Protein AF-A0A6P6I351-F1 (afdb_monomer)

Nearest PDB structures (foldseek):
  2hma-assembly1_A-2  TM=9.038E-01  e=2.427E-12  Streptococcus pneumoniae
  2deu-assembly2_B  TM=8.406E-01  e=3.966E-11  Escherichia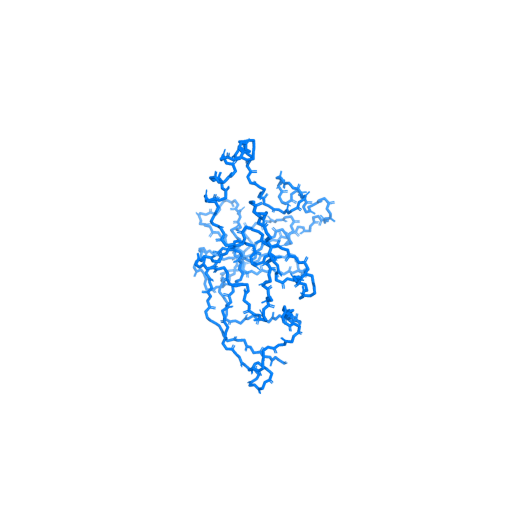 coli
  2der-assembly1_A  TM=8.616E-01  e=1.347E-09  Escherichia coli
  2der-assembly2_B  TM=8.089E-01  e=1.539E-09  Escherichia coli

Secondary structure (DSSP, 8-state):
-------------SS----SSS--TTGGGGTTS-HHHHHT---TTTTS-HHHHHHHHHHTT-HHHHHSPP--SSTTT-S--HHHHHTTTS----EEEEETTT--EEEEES-GGG--TT-EE--TT-SS-EEEEEE-TTT--EEEEESTT-GGG--S----SSPP-TTSS--HHHHHHSEEEEEE-SSTTPPPEEEEEE--

InterPro domains:
  IPR014729 Rossmann-like alpha/beta/alpha sandwich fold [G3DSA:3.40.50.620] (9-87)
  IPR023382 tRNA-specific 2-thiouridylase MnmA-like, central domain superfamily [G3DSA:2.30.30.280] (89-152)
  IPR046884 tRNA-specific 2-thiouridylase MnmA-like, central domain [PF20259] (83-145)

Mean predicted aligned error: 10.06 Å

pLDDT: mean 82.46, std 19.81, range [24.78, 98.31]

Organism: Puma concolor (NCBI:txid9696)

Radius of gyration: 23.32 Å; Cα contacts (8 Å, |Δi|>4): 210; chains: 1; bounding box: 58×47×71 Å

Foldseek 3Di:
DDDDDDDDDDDDDPDDPPAPPDDDLCPVVCQQPALVVVVVDDDPCSNPDPVRVVVVCVVVVVVVVVPDDDQDDDPPPGDDDPVVVVCVPDPFDKEFEAEPVPRDTQGMDRFLVVFDFQDFDPGPPDPFTKTFLDADNPRRYTYIYGDNPDPSSDDQDDDDDDRDDNVNDDPPCCVPVQKDWDFDDDDRPDDTDIDIDGHD

Sequence (200 aa):
MPEPHWKMRKSFSRSALRGQKGFSEIDLKLEMVSQDALRRTLFPLGGLTKDFVKKIAAENRLHHVLQKKESMGICFVGKRNFENFILQYLQPRPGKFISIEDNRVLGTHKGWFLYTLGQRARIGGLREPWYVVEKDGTKGDVFVAPRTDHPALYRDLLRTSRVHWIAEEPPAALVRDKMMECHFRFRHQMALVCRLLQRG

Structure (mmCIF, N/CA/C/O backbone):
data_AF-A0A6P6I351-F1
#
_entry.id   AF-A0A6P6I351-F1
#
loop_
_atom_site.group_PDB
_atom_site.id
_atom_site.type_symbol
_atom_site.label_atom_id
_atom_site.label_alt_id
_atom_site.label_comp_id
_atom_site.label_asym_id
_atom_site.label_entity_id
_atom_site.label_seq_id
_atom_site.pdbx_PDB_ins_code
_atom_site.Cartn_x
_atom_site.Cartn_y
_atom_site.Cartn_z
_atom_site.occupancy
_atom_site.B_iso_or_equiv
_atom_site.auth_seq_id
_atom_site.auth_comp_id
_atom_site.auth_asym_id
_atom_site.auth_atom_id
_atom_site.pdbx_PDB_model_num
ATOM 1 N N . MET A 1 1 ? 38.561 3.150 -46.510 1.00 31.02 1 MET A N 1
ATOM 2 C CA . MET A 1 1 ? 38.251 2.982 -45.07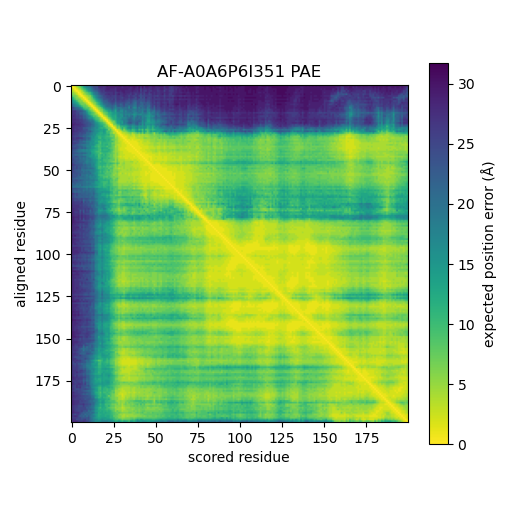4 1.00 31.02 1 MET A CA 1
ATOM 3 C C . MET A 1 1 ? 36.737 2.938 -44.931 1.00 31.02 1 MET A C 1
ATOM 5 O O . MET A 1 1 ? 36.108 3.861 -45.429 1.00 31.02 1 MET A O 1
ATOM 9 N N . PRO A 1 2 ? 36.155 1.856 -44.390 1.00 34.19 2 PRO A N 1
ATOM 10 C CA . PRO A 1 2 ? 34.712 1.635 -44.394 1.00 34.19 2 PRO A CA 1
ATOM 11 C C . PRO A 1 2 ? 34.042 2.165 -43.118 1.00 34.19 2 PRO A C 1
ATOM 13 O O . PRO A 1 2 ? 34.606 2.077 -42.029 1.00 34.19 2 PRO A O 1
ATOM 16 N N . GLU A 1 3 ? 32.826 2.691 -43.266 1.00 31.70 3 GLU A N 1
ATOM 17 C CA . GLU A 1 3 ? 31.968 3.117 -42.158 1.00 31.70 3 GLU A CA 1
ATOM 18 C C . GLU A 1 3 ? 31.414 1.925 -41.354 1.00 31.70 3 GLU A C 1
ATOM 20 O O . GLU A 1 3 ? 31.096 0.879 -41.934 1.00 31.70 3 GLU A O 1
ATOM 25 N N . PRO A 1 4 ? 31.230 2.053 -40.027 1.00 32.78 4 PRO A N 1
ATOM 26 C CA . PRO A 1 4 ? 30.621 1.000 -39.233 1.00 32.78 4 PRO A CA 1
ATOM 27 C C . PRO A 1 4 ? 29.093 0.988 -39.404 1.00 32.78 4 PRO A C 1
ATOM 29 O O . PRO A 1 4 ? 28.349 1.741 -38.775 1.00 32.78 4 PRO A O 1
ATOM 32 N N . HIS A 1 5 ? 28.617 0.043 -40.214 1.00 27.34 5 HIS A N 1
ATOM 33 C CA . HIS A 1 5 ? 27.238 -0.441 -40.202 1.00 27.34 5 HIS A CA 1
ATOM 34 C C . HIS A 1 5 ? 26.895 -1.046 -38.830 1.00 27.34 5 HIS A C 1
ATOM 36 O O . HIS A 1 5 ? 27.290 -2.172 -38.525 1.00 27.34 5 HIS A O 1
ATOM 42 N N . TRP A 1 6 ? 26.079 -0.372 -38.019 1.00 26.59 6 TRP A N 1
ATOM 43 C CA . TRP A 1 6 ? 25.414 -1.034 -36.897 1.00 26.59 6 TRP A CA 1
ATOM 44 C C . TRP A 1 6 ? 24.096 -1.652 -37.394 1.00 26.59 6 TRP A C 1
ATOM 46 O O . TRP A 1 6 ? 23.088 -0.985 -37.597 1.00 26.59 6 TRP A O 1
ATOM 56 N N . LYS A 1 7 ? 24.084 -2.969 -37.624 1.00 24.88 7 LYS A N 1
ATOM 57 C CA . LYS A 1 7 ? 22.842 -3.751 -37.734 1.00 24.88 7 LYS A CA 1
ATOM 58 C C . LYS A 1 7 ? 22.585 -4.411 -36.386 1.00 24.88 7 LYS A C 1
ATOM 60 O O . LYS A 1 7 ? 23.117 -5.481 -36.108 1.00 24.88 7 LYS A O 1
ATOM 65 N N . MET A 1 8 ? 21.747 -3.804 -35.548 1.00 24.78 8 MET A N 1
ATOM 66 C CA . MET A 1 8 ? 21.290 -4.451 -34.316 1.00 24.78 8 MET A CA 1
ATOM 67 C C . MET A 1 8 ? 20.004 -5.240 -34.601 1.00 24.78 8 MET A C 1
ATOM 69 O O . MET A 1 8 ? 18.893 -4.762 -34.397 1.00 24.78 8 MET A O 1
ATOM 73 N N . ARG A 1 9 ? 20.146 -6.472 -35.104 1.00 26.91 9 ARG A N 1
ATOM 74 C CA . ARG A 1 9 ? 19.065 -7.466 -35.041 1.00 26.91 9 ARG A CA 1
ATOM 75 C C . ARG A 1 9 ? 19.146 -8.164 -33.686 1.00 26.91 9 ARG A C 1
ATOM 77 O O . ARG A 1 9 ? 19.981 -9.038 -33.490 1.00 26.91 9 ARG A O 1
ATOM 84 N N . LYS A 1 10 ? 18.257 -7.803 -32.762 1.00 27.00 10 LYS A N 1
ATOM 85 C CA . LYS A 1 10 ? 17.869 -8.680 -31.651 1.00 27.00 10 LYS A CA 1
ATOM 86 C C . LYS A 1 10 ? 16.363 -8.874 -31.718 1.00 27.00 10 LYS A C 1
ATOM 88 O O . LYS A 1 10 ? 15.594 -8.022 -31.289 1.00 27.00 10 LYS A O 1
ATOM 93 N N . SER A 1 11 ? 15.952 -9.998 -32.298 1.00 25.67 11 SER A N 1
ATOM 94 C CA . SER A 1 11 ? 14.611 -10.530 -32.094 1.00 25.67 11 SER A CA 1
ATOM 95 C C . SER A 1 11 ? 14.464 -10.835 -30.604 1.00 25.67 11 SER A C 1
ATOM 97 O O . SER A 1 11 ? 15.083 -11.772 -30.098 1.00 25.67 11 SER A O 1
ATOM 99 N N . PHE A 1 12 ? 13.687 -10.029 -29.886 1.00 29.77 12 PHE A N 1
ATOM 100 C CA . PHE A 1 12 ? 13.277 -10.377 -28.532 1.00 29.77 12 PHE A CA 1
ATOM 101 C C . PHE A 1 12 ? 12.250 -11.508 -28.627 1.00 29.77 12 PHE A C 1
ATOM 103 O O . PHE A 1 12 ? 11.092 -11.297 -28.986 1.00 29.77 12 PHE A O 1
ATOM 110 N N . SER A 1 13 ? 12.721 -12.729 -28.369 1.00 27.28 13 SER A N 1
ATOM 111 C CA . SER A 1 13 ? 11.873 -13.893 -28.134 1.00 27.28 13 SER A CA 1
ATOM 112 C C . SER A 1 13 ? 11.132 -13.743 -26.803 1.00 27.28 13 SER A C 1
ATOM 114 O O . SER A 1 13 ? 11.620 -13.103 -25.869 1.00 27.28 13 SER A O 1
ATOM 116 N N . ARG A 1 14 ? 9.938 -14.341 -26.770 1.00 39.25 14 ARG A N 1
ATOM 117 C CA . ARG A 1 14 ? 8.988 -14.447 -25.659 1.00 39.25 14 ARG A CA 1
ATOM 118 C C . ARG A 1 14 ? 9.698 -14.653 -24.303 1.00 39.25 14 ARG A C 1
ATOM 120 O O . ARG A 1 14 ? 10.621 -15.449 -24.197 1.00 39.25 14 ARG A O 1
ATOM 127 N N . SER A 1 15 ? 9.203 -13.952 -23.277 1.00 36.94 15 SER A N 1
ATOM 128 C CA . SER A 1 15 ? 9.356 -14.252 -21.838 1.00 36.94 15 SER A CA 1
ATOM 129 C C . SER A 1 15 ? 10.697 -14.023 -21.112 1.00 36.94 15 SER A C 1
ATOM 131 O O . SER A 1 15 ? 11.081 -14.858 -20.297 1.00 36.94 15 SER A O 1
ATOM 133 N N . ALA A 1 16 ? 11.377 -12.879 -21.269 1.00 37.50 16 ALA A N 1
ATOM 134 C CA . ALA A 1 16 ? 12.463 -12.538 -20.333 1.00 37.50 16 ALA A CA 1
ATOM 135 C C . ALA A 1 16 ? 12.702 -11.028 -20.141 1.00 37.50 16 ALA A C 1
ATOM 137 O O . ALA A 1 16 ? 13.715 -10.488 -20.573 1.00 37.50 16 ALA A O 1
ATOM 138 N N . LEU A 1 17 ? 11.821 -10.355 -19.395 1.00 43.28 17 LEU A N 1
ATOM 139 C CA . LEU A 1 17 ? 12.231 -9.195 -18.591 1.00 43.28 17 LEU A CA 1
ATOM 140 C C . LEU A 1 17 ? 12.650 -9.707 -17.204 1.00 43.28 17 LEU A C 1
ATOM 142 O O . LEU A 1 17 ? 11.988 -9.469 -16.201 1.00 43.28 17 LEU A O 1
ATOM 146 N N . ARG A 1 18 ? 13.727 -10.495 -17.145 1.00 41.84 18 ARG A N 1
ATOM 147 C CA . ARG A 1 18 ? 14.492 -10.665 -15.904 1.00 41.84 18 ARG A CA 1
ATOM 148 C C . ARG A 1 18 ? 15.811 -9.948 -16.114 1.00 41.84 18 ARG A C 1
ATOM 150 O O . ARG A 1 18 ? 16.682 -10.459 -16.814 1.00 41.84 18 ARG A O 1
ATOM 157 N N . GLY A 1 19 ? 15.939 -8.756 -15.532 1.00 39.84 19 GLY A N 1
ATOM 158 C CA . GLY A 1 19 ? 17.240 -8.112 -15.386 1.00 39.84 19 GLY A CA 1
ATOM 159 C C . GLY A 1 19 ? 18.217 -9.082 -14.714 1.00 39.84 19 GLY A C 1
ATOM 160 O O . GLY A 1 19 ? 17.845 -9.819 -13.795 1.00 39.84 19 GLY A O 1
ATOM 161 N N . GLN A 1 20 ? 19.455 -9.141 -15.206 1.00 36.62 20 GLN A N 1
ATOM 162 C CA . GLN A 1 20 ? 20.507 -9.915 -14.552 1.00 36.62 20 GLN A CA 1
ATOM 163 C C . GLN A 1 20 ? 20.739 -9.352 -13.144 1.00 36.62 20 GLN A C 1
ATOM 165 O O . GLN A 1 20 ? 20.962 -8.159 -12.993 1.00 36.62 20 GLN A O 1
ATOM 170 N N . LYS A 1 21 ? 20.666 -10.235 -12.137 1.00 36.56 21 LYS A N 1
ATOM 171 C CA . LYS A 1 21 ? 20.960 -10.012 -10.707 1.00 36.56 21 LYS A CA 1
ATOM 172 C C . LYS A 1 21 ? 20.512 -8.653 -10.145 1.00 36.56 21 LYS A C 1
ATOM 174 O O . LYS A 1 21 ? 21.266 -7.691 -10.090 1.00 36.56 21 LYS A O 1
ATOM 179 N N . GLY A 1 22 ? 19.303 -8.663 -9.589 1.00 39.41 22 GLY A N 1
ATOM 180 C CA . GLY A 1 22 ? 18.707 -7.546 -8.863 1.00 39.41 22 GLY A CA 1
ATOM 181 C C . GLY A 1 22 ? 17.417 -7.139 -9.551 1.00 39.41 22 GLY A C 1
ATOM 182 O O . GLY A 1 22 ? 17.448 -6.480 -10.581 1.00 39.41 22 GLY A O 1
ATOM 183 N N . PHE A 1 23 ? 16.278 -7.569 -9.004 1.00 42.75 23 PHE A N 1
ATOM 184 C CA . PHE A 1 23 ? 14.976 -7.059 -9.436 1.00 42.75 23 PHE A CA 1
ATOM 185 C C . PHE A 1 23 ? 15.003 -5.538 -9.301 1.00 42.75 23 PHE A C 1
ATOM 187 O O . PHE A 1 23 ? 15.138 -5.020 -8.190 1.00 42.75 23 PHE A O 1
ATOM 194 N N . SER A 1 24 ? 14.929 -4.837 -10.428 1.00 43.62 24 SER A N 1
ATOM 195 C CA . SER A 1 24 ? 14.922 -3.382 -10.422 1.00 43.62 24 SER A CA 1
ATOM 196 C C . SER A 1 24 ? 13.579 -2.893 -9.872 1.00 43.62 24 SER A C 1
ATOM 198 O O . SER A 1 24 ? 12.551 -3.559 -9.997 1.00 43.62 24 SER A O 1
ATOM 200 N N . GLU A 1 25 ? 13.557 -1.712 -9.257 1.00 47.78 25 GLU A N 1
ATOM 201 C CA . GLU A 1 25 ? 12.343 -1.103 -8.687 1.00 47.78 25 GLU A CA 1
ATOM 202 C C . GLU A 1 25 ? 11.206 -0.886 -9.715 1.00 47.78 25 GLU A C 1
ATOM 204 O O . GLU A 1 25 ? 10.078 -0.544 -9.354 1.00 47.78 25 GLU A O 1
ATOM 209 N N . ILE A 1 26 ? 11.496 -1.071 -11.002 1.00 51.34 26 ILE A N 1
ATOM 210 C CA . ILE A 1 26 ? 10.615 -0.779 -12.130 1.00 51.34 26 ILE A CA 1
ATOM 211 C C . ILE A 1 26 ? 9.597 -1.909 -12.355 1.00 51.34 26 ILE A C 1
ATOM 213 O O . ILE A 1 26 ? 8.470 -1.628 -12.757 1.00 51.34 26 ILE A O 1
ATOM 217 N N . ASP A 1 27 ? 9.938 -3.156 -12.019 1.00 54.91 27 ASP A N 1
ATOM 218 C CA . ASP A 1 27 ? 9.153 -4.330 -12.429 1.00 54.91 27 ASP A CA 1
ATOM 219 C C . ASP A 1 27 ? 7.735 -4.348 -11.829 1.00 54.91 27 ASP A C 1
ATOM 221 O O . ASP A 1 27 ? 6.782 -4.700 -12.516 1.00 54.91 27 ASP A O 1
ATOM 225 N N . LEU A 1 28 ? 7.559 -3.886 -10.581 1.00 56.31 28 LEU A N 1
ATOM 226 C CA . LEU A 1 28 ? 6.224 -3.787 -9.962 1.00 56.31 28 LEU A CA 1
ATOM 227 C C . LEU A 1 28 ? 5.359 -2.703 -10.631 1.00 56.31 28 LEU A C 1
ATOM 229 O O . LEU A 1 28 ? 4.143 -2.811 -10.677 1.00 56.31 28 LEU A O 1
ATOM 233 N N . LYS A 1 29 ? 5.965 -1.632 -11.159 1.00 67.31 29 LYS A N 1
ATOM 234 C CA . LYS A 1 29 ? 5.206 -0.515 -11.750 1.00 67.31 29 LYS A CA 1
ATOM 235 C C . LYS A 1 29 ? 4.668 -0.837 -13.143 1.00 67.31 29 LYS A C 1
ATOM 237 O O . LYS A 1 29 ? 3.766 -0.148 -13.609 1.00 67.31 29 LYS A O 1
ATOM 242 N N . LEU A 1 30 ? 5.228 -1.846 -13.806 1.00 79.75 30 LEU A N 1
ATOM 243 C CA . LEU A 1 30 ? 4.858 -2.237 -15.166 1.00 79.75 30 LEU A CA 1
ATOM 244 C C . LEU A 1 30 ? 3.873 -3.411 -15.207 1.00 79.75 30 LEU A C 1
ATOM 246 O O . LEU A 1 30 ? 3.501 -3.844 -16.292 1.00 79.75 30 LEU A O 1
ATOM 250 N N . GLU A 1 31 ? 3.425 -3.909 -14.052 1.00 81.31 31 GLU A N 1
ATOM 251 C CA . GLU A 1 31 ? 2.587 -5.112 -13.960 1.00 81.31 31 GLU A CA 1
ATOM 252 C C . GLU A 1 31 ? 1.226 -4.989 -14.662 1.00 81.31 31 GLU A C 1
ATOM 254 O O . GLU A 1 31 ? 0.646 -6.002 -15.026 1.00 81.31 31 GLU A O 1
ATOM 259 N N . MET A 1 32 ? 0.741 -3.763 -14.887 1.00 84.38 32 MET A N 1
ATOM 260 C CA . MET A 1 32 ? -0.517 -3.470 -15.590 1.00 84.38 32 MET A CA 1
ATOM 261 C C . MET A 1 32 ? -0.317 -3.015 -17.045 1.00 84.38 32 MET A C 1
ATOM 263 O O . MET A 1 32 ? -1.281 -2.625 -17.707 1.00 84.38 32 MET A O 1
ATOM 267 N N . VAL A 1 33 ? 0.922 -2.995 -17.547 1.00 87.31 33 VAL A N 1
ATOM 268 C CA . VAL A 1 33 ? 1.216 -2.576 -18.923 1.00 87.31 33 VAL A CA 1
ATOM 269 C C . VAL A 1 33 ? 0.980 -3.751 -19.867 1.00 87.31 33 VAL A C 1
ATOM 271 O O . VAL A 1 33 ? 1.510 -4.840 -19.658 1.00 87.31 33 VAL A O 1
ATOM 274 N N . SER A 1 34 ? 0.207 -3.521 -20.931 1.00 88.12 34 SER A N 1
ATOM 275 C CA . SER A 1 34 ? -0.099 -4.559 -21.914 1.00 88.12 34 SER A CA 1
ATOM 276 C C . SER A 1 34 ? 1.143 -5.038 -22.663 1.00 88.12 34 SER A C 1
ATOM 278 O O . SER A 1 34 ? 2.106 -4.292 -22.875 1.00 88.12 34 SER A O 1
ATOM 280 N N . GLN A 1 35 ? 1.084 -6.278 -23.149 1.00 88.81 35 GLN A N 1
ATOM 281 C CA . GLN A 1 35 ? 2.167 -6.859 -23.931 1.00 88.81 35 GLN A CA 1
ATOM 282 C C . GLN A 1 35 ? 2.492 -6.047 -25.183 1.00 88.81 35 GLN A C 1
ATOM 284 O O . GLN A 1 35 ? 3.662 -5.831 -25.499 1.00 88.81 35 GLN A O 1
ATOM 289 N N . ASP A 1 36 ? 1.473 -5.552 -25.883 1.00 90.12 36 ASP A N 1
ATOM 290 C CA . ASP A 1 36 ? 1.658 -4.721 -27.072 1.00 90.12 36 ASP A CA 1
ATOM 291 C C . ASP A 1 36 ? 2.408 -3.421 -26.782 1.00 90.12 36 ASP A C 1
ATOM 293 O O . ASP A 1 36 ? 3.261 -3.009 -27.574 1.00 90.12 36 ASP A O 1
ATOM 297 N N . ALA A 1 37 ? 2.131 -2.786 -25.641 1.00 90.25 37 ALA A N 1
ATOM 298 C CA . ALA A 1 37 ? 2.853 -1.592 -25.223 1.00 90.25 37 ALA A CA 1
ATOM 299 C C . ALA A 1 37 ? 4.305 -1.932 -24.847 1.00 90.25 37 ALA A C 1
ATOM 301 O O . ALA A 1 37 ? 5.234 -1.242 -25.280 1.00 90.25 37 ALA A O 1
ATOM 302 N N . LEU A 1 38 ? 4.528 -3.031 -24.115 1.00 89.50 38 LEU A N 1
ATOM 303 C CA . LEU A 1 38 ? 5.877 -3.486 -23.758 1.00 89.50 38 LEU A CA 1
ATOM 304 C C . LEU A 1 38 ? 6.723 -3.811 -24.993 1.00 89.50 38 LEU A C 1
ATOM 306 O O . LEU A 1 38 ? 7.891 -3.430 -25.048 1.00 89.50 38 LEU A O 1
ATOM 310 N N . ARG A 1 39 ? 6.136 -4.432 -26.023 1.00 90.00 39 ARG A N 1
ATOM 311 C CA . ARG A 1 39 ? 6.821 -4.730 -27.297 1.00 90.00 39 ARG A CA 1
ATOM 312 C C . ARG A 1 39 ? 7.282 -3.479 -28.048 1.00 90.00 39 ARG A C 1
ATOM 314 O O . ARG A 1 39 ? 8.177 -3.576 -28.884 1.00 90.00 39 ARG A O 1
ATOM 321 N N . ARG A 1 40 ? 6.672 -2.326 -27.771 1.00 92.19 40 ARG A N 1
ATOM 322 C CA . ARG A 1 40 ? 6.990 -1.027 -28.384 1.00 92.19 40 ARG A CA 1
ATOM 323 C C . ARG A 1 40 ? 7.796 -0.114 -27.456 1.00 92.19 40 ARG A C 1
ATOM 325 O O . ARG A 1 40 ? 8.034 1.039 -27.802 1.00 92.19 40 ARG A O 1
ATOM 332 N N . THR A 1 41 ? 8.222 -0.616 -26.298 1.00 91.50 41 THR A N 1
ATOM 333 C CA . THR A 1 41 ? 8.952 0.156 -25.288 1.00 91.50 41 THR A CA 1
ATOM 334 C C . THR A 1 41 ? 10.406 -0.299 -25.209 1.00 91.50 41 THR A C 1
ATOM 336 O O . THR A 1 41 ? 10.704 -1.492 -25.211 1.00 91.50 41 THR A O 1
ATOM 339 N N . LEU A 1 42 ? 11.331 0.658 -25.111 1.00 90.00 42 LEU A N 1
ATOM 340 C CA . LEU A 1 42 ? 12.747 0.387 -24.869 1.00 90.00 42 LEU A CA 1
ATOM 341 C C . LEU A 1 42 ? 13.100 0.696 -23.413 1.00 90.00 42 LEU A C 1
ATOM 343 O O . LEU A 1 42 ? 12.773 1.764 -22.900 1.00 90.00 42 LEU A O 1
ATOM 347 N N . PHE A 1 43 ? 13.837 -0.216 -22.776 1.00 89.56 43 PHE A N 1
ATOM 348 C CA . PHE A 1 43 ? 14.366 -0.050 -21.419 1.00 89.56 43 PHE A CA 1
ATOM 349 C C . PHE A 1 43 ? 15.899 0.077 -21.455 1.00 89.56 43 PHE A C 1
ATOM 351 O O . PHE A 1 43 ? 16.599 -0.862 -21.073 1.00 89.56 43 PHE A O 1
ATOM 358 N N . PRO A 1 44 ? 16.460 1.217 -21.910 1.00 88.69 44 PRO A N 1
ATOM 359 C CA . PRO A 1 44 ? 17.906 1.374 -22.119 1.00 88.69 44 PRO A CA 1
ATOM 360 C C . PRO A 1 44 ? 18.729 1.231 -20.831 1.00 88.69 44 PRO A C 1
ATOM 362 O O . PRO A 1 44 ? 19.909 0.901 -20.882 1.00 88.69 44 PRO A O 1
ATOM 365 N N . LEU A 1 45 ? 18.100 1.449 -19.674 1.00 87.94 45 LEU A N 1
ATOM 366 C CA . LEU A 1 45 ? 18.730 1.346 -18.358 1.00 87.94 45 LEU A CA 1
ATOM 367 C C . LEU A 1 45 ? 18.420 0.022 -17.639 1.00 87.94 45 LEU A C 1
ATOM 369 O O . LEU A 1 45 ? 18.906 -0.183 -16.533 1.00 87.94 45 LEU A O 1
ATOM 373 N N . GLY A 1 46 ? 17.621 -0.876 -18.230 1.00 83.88 46 GLY A N 1
ATOM 374 C CA . GLY A 1 46 ? 17.069 -2.045 -17.527 1.00 83.88 46 GLY A CA 1
ATOM 375 C C . GLY A 1 46 ? 18.108 -3.064 -17.040 1.00 83.88 46 GLY A C 1
ATOM 376 O O . GLY A 1 46 ? 17.842 -3.805 -16.100 1.00 83.88 46 GLY A O 1
ATOM 377 N N . GLY A 1 47 ? 19.291 -3.097 -17.659 1.00 83.62 47 GLY A N 1
ATOM 378 C CA . GLY A 1 47 ? 20.407 -3.960 -17.252 1.00 83.62 47 GLY A CA 1
ATOM 379 C C . GLY A 1 47 ? 21.500 -3.250 -16.453 1.00 83.62 47 GLY A C 1
ATOM 380 O O . GLY A 1 47 ? 22.520 -3.867 -16.159 1.00 83.62 47 GLY A O 1
ATOM 381 N N . LEU A 1 48 ? 21.340 -1.959 -16.153 1.00 87.25 48 LEU A N 1
ATOM 382 C CA . LEU A 1 48 ? 22.377 -1.153 -15.517 1.00 87.25 48 LEU A CA 1
ATOM 383 C C . LEU A 1 48 ? 22.033 -0.902 -14.052 1.00 87.25 48 LEU A C 1
ATOM 385 O O . LEU A 1 48 ? 20.892 -0.596 -13.705 1.00 87.25 48 LEU A O 1
ATOM 389 N N . THR A 1 49 ? 23.038 -0.973 -13.182 1.00 87.12 49 THR A N 1
ATOM 390 C CA . THR A 1 49 ? 22.862 -0.521 -11.804 1.00 87.12 49 THR A CA 1
ATOM 391 C C . THR A 1 49 ? 22.769 0.995 -11.767 1.00 87.12 49 THR A C 1
ATOM 393 O O . THR A 1 49 ? 23.325 1.713 -12.599 1.00 87.12 49 THR A O 1
ATOM 396 N N . LYS A 1 50 ? 22.088 1.502 -10.749 1.00 85.31 50 LYS A N 1
ATOM 397 C CA . LYS A 1 50 ? 21.905 2.935 -10.541 1.00 85.31 50 LYS A CA 1
ATOM 398 C C . LYS A 1 50 ? 23.225 3.698 -10.438 1.00 85.31 50 LYS A C 1
ATOM 400 O O . LYS A 1 50 ? 23.351 4.779 -11.006 1.00 85.31 50 LYS A O 1
ATOM 405 N N . ASP A 1 51 ? 24.208 3.123 -9.755 1.00 88.56 51 ASP A N 1
ATOM 406 C CA . ASP A 1 51 ? 25.533 3.725 -9.612 1.00 88.56 51 ASP A CA 1
ATOM 407 C C . ASP A 1 51 ? 26.271 3.767 -10.948 1.00 88.56 51 ASP A C 1
ATOM 409 O O . ASP A 1 51 ? 26.895 4.773 -11.282 1.00 88.56 51 ASP A O 1
ATOM 413 N N . PHE A 1 52 ? 26.118 2.722 -11.765 1.00 90.62 52 PHE A N 1
ATOM 414 C CA . PHE A 1 52 ? 26.669 2.708 -13.112 1.00 90.62 52 PHE A CA 1
ATOM 415 C C . PHE A 1 52 ? 26.001 3.757 -14.011 1.00 90.62 52 PHE A C 1
ATOM 417 O O . PHE A 1 52 ? 26.690 4.492 -14.716 1.00 90.62 52 PHE A O 1
ATOM 424 N N . VAL A 1 53 ? 24.676 3.919 -13.922 1.00 91.12 53 VAL A N 1
ATOM 425 C CA . VAL A 1 53 ? 23.949 4.988 -14.630 1.00 91.12 53 VAL A CA 1
ATOM 426 C C . VAL A 1 53 ? 24.432 6.376 -14.195 1.00 91.12 53 VAL A C 1
ATOM 428 O O . VAL A 1 53 ? 24.642 7.247 -15.039 1.00 91.12 53 VAL A O 1
ATOM 431 N N . LYS A 1 54 ? 24.667 6.593 -12.894 1.00 90.38 54 LYS A N 1
ATOM 432 C CA . LYS A 1 54 ? 25.228 7.856 -12.385 1.00 90.38 54 LYS A CA 1
ATOM 433 C C . LYS A 1 54 ? 26.645 8.111 -12.902 1.00 90.38 54 LYS A C 1
ATOM 435 O O . LYS A 1 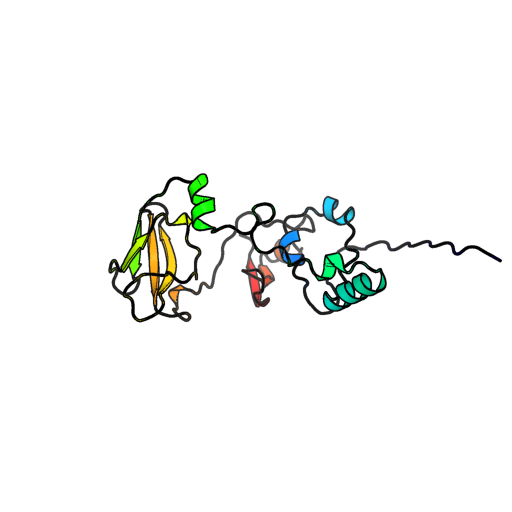54 ? 26.959 9.250 -13.243 1.00 90.38 54 LYS A O 1
ATOM 440 N N . LYS A 1 55 ? 27.481 7.074 -13.004 1.00 93.25 55 LYS A N 1
ATOM 441 C CA . LYS A 1 55 ? 28.823 7.182 -13.591 1.00 93.25 55 LYS A CA 1
ATOM 442 C C . LYS A 1 55 ? 28.758 7.615 -15.060 1.00 93.25 55 LYS A C 1
ATOM 444 O O . LYS A 1 55 ? 29.397 8.602 -15.413 1.00 93.25 55 LYS A O 1
ATOM 449 N N . ILE A 1 56 ? 27.912 6.969 -15.870 1.00 93.88 56 ILE A N 1
ATOM 450 C CA . ILE A 1 56 ? 27.685 7.357 -17.276 1.00 93.88 56 ILE A CA 1
ATOM 451 C C . ILE A 1 56 ? 27.232 8.821 -17.368 1.00 93.88 56 ILE A C 1
ATOM 453 O O . ILE A 1 56 ? 27.726 9.580 -18.203 1.00 93.88 56 ILE A O 1
ATOM 457 N N . ALA A 1 57 ? 26.306 9.245 -16.502 1.00 94.69 57 ALA A N 1
ATOM 458 C CA . ALA A 1 57 ? 25.836 10.627 -16.477 1.00 94.69 57 ALA A CA 1
ATOM 459 C C . ALA A 1 57 ? 26.963 11.624 -16.137 1.00 94.69 57 ALA A C 1
ATOM 461 O O . ALA A 1 57 ? 27.041 12.682 -16.760 1.00 94.69 57 ALA A O 1
ATOM 462 N N . ALA A 1 58 ? 27.857 11.288 -15.200 1.00 93.88 58 ALA A N 1
ATOM 463 C CA . ALA A 1 58 ? 29.018 12.116 -14.870 1.00 93.88 58 ALA A CA 1
ATOM 464 C C . ALA A 1 58 ? 29.987 12.254 -16.057 1.00 93.88 58 ALA A C 1
ATOM 466 O O . ALA A 1 58 ? 30.390 13.367 -16.388 1.00 93.88 58 ALA A O 1
ATOM 467 N N . GLU A 1 59 ? 30.308 11.145 -16.728 1.00 95.81 59 GLU A N 1
ATOM 468 C CA . GLU A 1 59 ? 31.207 11.114 -17.895 1.00 95.81 59 GLU A CA 1
ATOM 469 C C . GLU A 1 59 ? 30.666 11.948 -19.068 1.00 95.81 59 GLU A C 1
ATOM 471 O O . GLU A 1 59 ? 31.426 12.601 -19.780 1.00 95.81 59 GLU A O 1
ATOM 476 N N . ASN A 1 60 ? 29.340 12.009 -19.218 1.00 96.06 60 ASN A N 1
ATOM 477 C CA . ASN A 1 60 ? 28.656 12.794 -20.251 1.00 96.06 60 ASN A CA 1
ATOM 478 C C . ASN A 1 60 ? 28.311 14.229 -19.809 1.00 96.06 60 ASN A C 1
ATOM 480 O O . ASN A 1 60 ? 27.472 14.884 -20.426 1.00 96.06 60 ASN A O 1
ATOM 484 N N . ARG A 1 61 ? 28.945 14.737 -18.741 1.00 95.12 61 ARG A N 1
ATOM 485 C CA . ARG A 1 61 ? 28.767 16.110 -18.226 1.00 95.12 61 ARG A CA 1
ATOM 486 C C . ARG A 1 61 ? 27.327 16.439 -17.795 1.00 95.12 61 ARG A C 1
ATOM 488 O O . ARG A 1 61 ? 26.943 17.605 -17.715 1.00 95.12 61 ARG A O 1
ATOM 495 N N . LEU A 1 62 ? 26.526 15.434 -17.431 1.00 94.75 62 LEU A N 1
ATOM 496 C CA . LEU A 1 62 ? 25.152 15.593 -16.929 1.00 94.75 62 LEU A CA 1
ATOM 497 C C . LEU A 1 62 ? 25.115 15.809 -15.404 1.00 94.75 62 LEU A C 1
ATOM 499 O O . LEU A 1 62 ? 24.275 15.251 -14.696 1.00 94.75 62 LEU A O 1
ATOM 503 N N . HIS A 1 63 ? 26.016 16.636 -14.868 1.00 89.25 63 HIS A N 1
ATOM 504 C CA . HIS A 1 63 ? 26.169 16.824 -13.417 1.00 89.25 63 HIS A CA 1
ATOM 505 C C . HIS A 1 63 ? 24.909 17.375 -12.731 1.00 89.25 63 HIS A C 1
ATOM 507 O O . HIS A 1 63 ? 24.632 17.031 -11.584 1.00 89.25 63 HIS A O 1
ATOM 513 N N . HIS A 1 64 ? 24.096 18.165 -13.437 1.00 89.19 64 HIS A N 1
ATOM 514 C CA . HIS A 1 64 ? 22.825 18.680 -12.918 1.00 89.19 64 HIS A CA 1
ATOM 515 C C . HIS A 1 64 ? 21.816 17.560 -12.592 1.00 89.19 64 HIS A C 1
ATOM 517 O O . HIS A 1 64 ? 21.020 17.698 -11.664 1.00 89.19 64 HIS A O 1
ATOM 523 N N . VAL A 1 65 ? 21.865 16.430 -13.311 1.00 85.56 65 VAL A N 1
ATOM 524 C CA . VAL A 1 65 ? 21.008 15.262 -13.046 1.00 85.56 65 VAL A CA 1
ATOM 525 C C . VAL A 1 65 ? 21.435 14.564 -11.758 1.00 85.56 65 VAL A C 1
ATOM 527 O O . VAL A 1 65 ? 20.584 14.125 -10.991 1.00 85.56 65 VAL A O 1
ATOM 530 N N . LEU A 1 66 ? 22.741 14.513 -11.482 1.00 87.06 66 LEU A N 1
ATOM 531 C CA . LEU A 1 66 ? 23.291 13.875 -10.281 1.00 87.06 66 LEU A CA 1
ATOM 532 C C . LEU A 1 66 ? 22.889 14.602 -8.994 1.00 87.06 66 LEU A C 1
ATOM 534 O O . LEU A 1 66 ? 22.707 13.958 -7.964 1.00 87.06 66 LEU A O 1
ATOM 538 N N . GLN A 1 67 ? 22.721 15.925 -9.064 1.00 85.44 67 GLN A N 1
ATOM 539 C CA . GLN A 1 67 ? 22.273 16.746 -7.934 1.00 85.44 67 GLN A CA 1
ATOM 540 C C . GLN A 1 67 ? 20.756 16.696 -7.724 1.00 85.44 67 GLN A C 1
ATOM 542 O O . GLN A 1 67 ? 20.244 17.079 -6.668 1.00 85.44 67 GLN A O 1
ATOM 547 N N . LYS A 1 68 ? 20.003 16.224 -8.724 1.00 85.44 68 LYS A N 1
ATOM 548 C CA . LYS A 1 68 ? 18.549 16.164 -8.642 1.00 85.44 68 LYS A CA 1
ATOM 549 C C . LYS A 1 68 ? 18.132 15.034 -7.705 1.00 85.44 68 LYS A C 1
ATOM 551 O O . LYS A 1 68 ? 18.348 13.855 -7.974 1.00 85.44 68 LYS A O 1
ATOM 556 N N . LYS A 1 69 ? 17.465 15.403 -6.610 1.00 80.75 69 LYS A N 1
ATOM 557 C CA . LYS A 1 69 ? 16.857 14.431 -5.699 1.00 80.75 69 LYS A CA 1
ATOM 558 C C . LYS A 1 69 ? 15.788 13.619 -6.426 1.00 80.75 69 LYS A C 1
ATOM 560 O O . LYS A 1 69 ? 15.022 14.139 -7.237 1.00 80.75 69 LYS A O 1
ATOM 565 N N . GLU A 1 70 ? 15.705 12.349 -6.068 1.00 76.06 70 GLU A N 1
ATOM 566 C CA . GLU A 1 70 ? 14.742 11.432 -6.658 1.00 76.06 70 GLU A CA 1
ATOM 567 C C . GLU A 1 70 ? 13.308 11.821 -6.334 1.00 76.06 70 GLU A C 1
ATOM 569 O O . GLU A 1 70 ? 12.993 12.351 -5.259 1.00 76.06 70 GLU A O 1
ATOM 574 N N . SER A 1 71 ? 12.434 11.541 -7.295 1.00 74.81 71 SER A N 1
ATOM 575 C CA . SER A 1 71 ? 11.002 11.707 -7.100 1.00 74.81 71 SER A CA 1
ATOM 576 C C . SER A 1 71 ? 10.504 10.573 -6.212 1.00 74.81 71 SER A C 1
ATOM 578 O O . SER A 1 71 ? 10.544 9.411 -6.600 1.00 74.81 71 SER A O 1
ATOM 580 N N . MET A 1 72 ? 10.052 10.929 -5.012 1.00 73.25 72 MET A N 1
ATOM 581 C CA . MET A 1 72 ? 9.470 10.013 -4.033 1.00 73.25 72 MET A CA 1
ATOM 582 C C . MET A 1 72 ? 7.985 10.338 -3.872 1.00 73.25 72 MET A C 1
ATOM 584 O O . MET A 1 72 ? 7.617 11.514 -3.878 1.00 73.25 72 MET A O 1
ATOM 588 N N . GLY A 1 73 ? 7.156 9.313 -3.671 1.00 71.94 73 GLY A N 1
ATOM 589 C CA . GLY A 1 73 ? 5.708 9.456 -3.505 1.00 71.94 73 GLY A CA 1
ATOM 590 C C . GLY A 1 73 ? 4.922 9.183 -4.788 1.00 71.94 73 GLY A C 1
ATOM 591 O O . GLY A 1 73 ? 5.407 8.516 -5.700 1.00 71.94 73 GLY A O 1
ATOM 592 N N . ILE A 1 74 ? 3.683 9.673 -4.832 1.00 76.81 74 ILE A N 1
ATOM 593 C CA . ILE A 1 74 ? 2.769 9.470 -5.961 1.00 76.81 74 ILE A CA 1
ATOM 594 C C . ILE A 1 74 ? 3.270 10.284 -7.157 1.00 76.81 74 ILE A C 1
ATOM 596 O O . ILE A 1 74 ? 3.547 11.483 -7.033 1.00 76.81 74 ILE A O 1
ATOM 600 N N . CYS A 1 75 ? 3.380 9.637 -8.318 1.00 76.00 75 CYS A N 1
ATOM 601 C CA . CYS A 1 75 ? 3.744 10.298 -9.566 1.00 76.00 75 CYS A CA 1
ATOM 602 C C . CYS A 1 75 ? 2.838 11.518 -9.808 1.00 76.00 75 CYS A C 1
ATOM 604 O O . CYS A 1 75 ? 1.633 11.450 -9.590 1.00 76.00 75 CYS A O 1
ATOM 606 N N . PHE A 1 76 ? 3.428 12.631 -10.247 1.00 75.25 76 PHE A N 1
ATOM 607 C CA . PHE A 1 76 ? 2.737 13.884 -10.600 1.00 75.25 76 PHE A CA 1
ATOM 608 C C . PHE A 1 76 ? 2.091 14.684 -9.451 1.00 75.25 76 PHE A C 1
ATOM 610 O O . PHE A 1 76 ? 1.761 15.847 -9.655 1.00 75.25 76 PHE A O 1
ATOM 617 N N . VAL A 1 77 ? 1.984 14.143 -8.231 1.00 75.06 77 VAL A N 1
ATOM 618 C CA . VAL A 1 77 ? 1.455 14.885 -7.061 1.00 75.06 77 VAL A CA 1
ATOM 619 C C . VAL A 1 77 ? 2.545 15.707 -6.354 1.00 75.06 77 VAL A C 1
ATOM 621 O O . VAL A 1 77 ? 2.275 16.757 -5.764 1.00 75.06 77 VAL A O 1
ATOM 624 N N . GLY A 1 78 ? 3.796 15.244 -6.424 1.00 72.38 78 GLY A N 1
ATOM 625 C CA . GLY 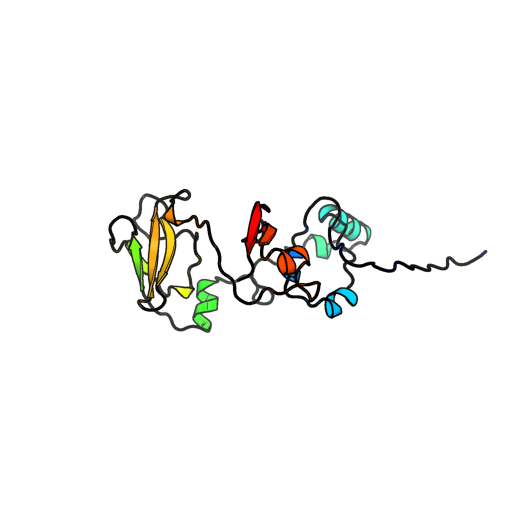A 1 78 ? 4.928 15.847 -5.719 1.00 72.38 78 GLY A CA 1
ATOM 626 C C . GLY A 1 78 ? 4.953 15.513 -4.220 1.00 72.38 78 GLY A C 1
ATOM 627 O O . GLY A 1 78 ? 4.253 14.622 -3.742 1.00 72.38 78 GLY A O 1
ATOM 628 N N . LYS A 1 79 ? 5.792 16.223 -3.453 1.00 73.19 79 LYS A N 1
ATOM 629 C CA . LYS A 1 79 ? 5.926 16.018 -2.000 1.00 73.19 79 LYS A CA 1
ATOM 630 C C . LYS A 1 79 ? 4.813 16.761 -1.262 1.00 73.19 79 LYS A C 1
ATOM 632 O O . LYS A 1 79 ? 4.934 17.955 -1.007 1.00 73.19 79 LYS A O 1
ATOM 637 N N . ARG A 1 80 ? 3.737 16.058 -0.917 1.00 77.69 80 ARG A N 1
ATOM 638 C CA . ARG A 1 80 ? 2.624 16.587 -0.115 1.00 77.69 80 ARG A CA 1
ATOM 639 C C . ARG A 1 80 ? 2.322 15.662 1.059 1.00 77.69 80 ARG A C 1
ATOM 641 O O . ARG A 1 80 ? 2.625 14.471 1.014 1.00 77.69 80 ARG A O 1
ATOM 648 N N . ASN A 1 81 ? 1.712 16.210 2.108 1.00 85.06 81 ASN A N 1
ATOM 649 C CA . ASN A 1 81 ? 1.112 15.388 3.152 1.00 85.06 81 ASN A CA 1
ATOM 650 C C . ASN A 1 81 ? -0.065 14.607 2.536 1.00 85.06 81 ASN A C 1
ATOM 652 O O . ASN A 1 81 ? -0.990 15.216 2.000 1.00 85.06 81 ASN A O 1
ATOM 656 N N . PHE A 1 82 ? 0.004 13.272 2.580 1.00 84.69 82 PHE A N 1
ATOM 657 C CA . PHE A 1 82 ? -0.973 12.392 1.934 1.00 84.69 82 PHE A CA 1
ATOM 658 C C . PHE A 1 82 ? -2.389 12.575 2.493 1.00 84.69 82 PHE A C 1
ATOM 660 O O . PHE A 1 82 ? -3.334 12.643 1.716 1.00 84.69 82 PHE A O 1
ATOM 667 N N . GLU A 1 83 ? -2.533 12.724 3.814 1.00 88.19 83 GLU A N 1
ATOM 668 C CA . GLU A 1 83 ? -3.835 12.951 4.453 1.00 88.19 83 GLU A CA 1
ATOM 669 C C . GLU A 1 83 ? -4.481 14.234 3.924 1.00 88.19 83 GLU A C 1
ATOM 671 O O . GLU A 1 83 ? -5.597 14.196 3.411 1.00 88.19 83 GLU A O 1
ATOM 676 N N . ASN A 1 84 ? -3.748 15.351 3.955 1.00 89.00 84 ASN A N 1
ATOM 677 C CA . ASN A 1 84 ? -4.261 16.629 3.457 1.00 89.00 84 ASN A CA 1
ATOM 678 C C . ASN A 1 84 ? -4.591 16.577 1.961 1.00 89.00 84 ASN A C 1
ATOM 680 O O . ASN A 1 84 ? -5.537 17.223 1.528 1.00 89.00 84 ASN A O 1
ATOM 684 N N . PHE A 1 85 ? -3.819 15.826 1.171 1.00 90.00 85 PHE A N 1
ATOM 685 C CA . PHE A 1 85 ? -4.080 15.658 -0.256 1.00 90.00 85 PHE A CA 1
ATOM 686 C C . PHE A 1 85 ? -5.381 14.890 -0.513 1.00 90.00 85 PHE A C 1
ATOM 688 O O . PHE A 1 85 ? -6.207 15.351 -1.292 1.00 90.00 85 PHE A O 1
ATOM 695 N N . ILE A 1 86 ? -5.599 13.754 0.156 1.00 90.94 86 ILE A N 1
ATOM 696 C CA . ILE A 1 86 ? -6.818 12.952 -0.030 1.00 90.94 86 ILE A CA 1
ATOM 697 C C . ILE A 1 86 ? -8.067 13.714 0.434 1.00 90.94 86 ILE A C 1
ATOM 699 O O . ILE A 1 86 ? -9.102 13.654 -0.231 1.00 90.94 86 ILE A O 1
ATOM 703 N N . LEU A 1 87 ? -7.963 14.485 1.519 1.00 92.12 87 LEU A N 1
ATOM 704 C CA . LEU A 1 87 ? -9.070 15.288 2.053 1.00 92.12 87 LEU A CA 1
ATOM 705 C C . LEU A 1 87 ? -9.499 16.463 1.155 1.00 92.12 87 LEU A C 1
ATOM 707 O O . LEU A 1 87 ? -10.544 17.056 1.399 1.00 92.12 87 LEU A O 1
ATOM 711 N N . GLN A 1 88 ? -8.743 16.789 0.102 1.00 92.62 88 GLN A N 1
ATOM 712 C CA . GLN A 1 88 ? -9.191 17.739 -0.930 1.00 92.62 88 GLN A CA 1
ATOM 713 C C . GLN A 1 88 ? -10.253 17.133 -1.857 1.00 92.62 88 GLN A C 1
ATOM 715 O O . GLN A 1 88 ? -11.013 17.874 -2.474 1.00 92.62 88 GLN A O 1
ATOM 720 N N . TYR A 1 89 ? -10.306 15.801 -1.956 1.00 92.56 89 TYR A N 1
ATOM 721 C CA . TYR A 1 89 ? -11.203 15.076 -2.862 1.00 92.56 89 TYR A CA 1
ATOM 722 C C . TYR A 1 89 ? -12.284 14.291 -2.119 1.00 92.56 89 TYR A C 1
ATOM 724 O O . TYR A 1 89 ? -13.369 14.076 -2.656 1.00 92.56 89 TYR A O 1
ATOM 732 N N . LEU A 1 90 ? -11.998 13.847 -0.893 1.00 93.06 90 LEU A N 1
ATOM 733 C CA . LEU A 1 90 ? -12.922 13.076 -0.067 1.00 93.06 90 LEU A CA 1
ATOM 734 C C . LEU A 1 90 ? -13.295 13.855 1.189 1.00 93.06 90 LEU A C 1
ATOM 736 O O . LEU A 1 90 ? -12.428 14.303 1.936 1.00 93.06 90 LEU A O 1
ATOM 740 N N . GLN A 1 91 ? -14.597 13.947 1.453 1.00 93.00 91 GLN A N 1
ATOM 741 C CA . GLN A 1 91 ? -15.097 14.532 2.693 1.00 93.00 91 GLN A CA 1
ATOM 742 C C . GLN A 1 91 ? -14.661 13.685 3.902 1.00 93.00 91 GLN A C 1
ATOM 744 O O . GLN A 1 91 ? -14.776 12.452 3.844 1.00 93.00 91 GLN A O 1
ATOM 749 N N . PRO A 1 92 ? -14.185 14.305 5.001 1.00 94.19 92 PRO A N 1
ATOM 750 C CA . PRO A 1 92 ? -13.896 13.594 6.240 1.00 94.19 92 PRO A CA 1
ATOM 751 C C . PRO A 1 92 ? -15.105 12.780 6.714 1.00 94.19 92 PRO A C 1
ATOM 753 O O . PRO A 1 92 ? -16.227 13.281 6.764 1.00 94.19 92 PRO A O 1
ATOM 756 N N . ARG A 1 93 ? -14.866 11.527 7.101 1.00 93.62 93 ARG A N 1
ATOM 757 C CA . ARG A 1 93 ? -15.861 10.639 7.719 1.00 93.62 93 ARG A CA 1
ATOM 758 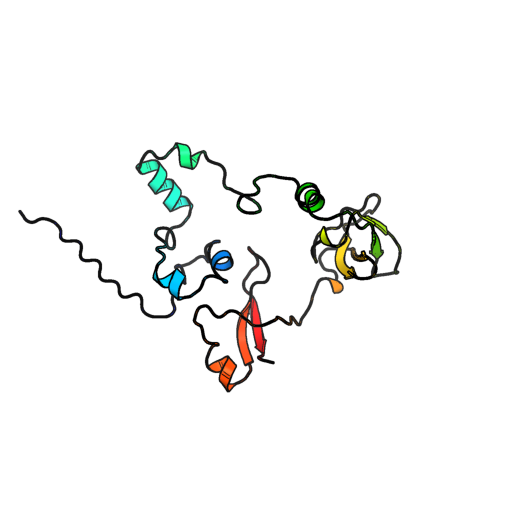C C . ARG A 1 93 ? -15.291 10.129 9.037 1.00 93.62 93 ARG A C 1
ATOM 760 O O . ARG A 1 93 ? -14.621 9.095 9.033 1.00 93.62 93 ARG A O 1
ATOM 767 N N . PRO A 1 94 ? -15.452 10.882 10.138 1.00 95.25 94 PRO A N 1
ATOM 768 C CA . PRO A 1 94 ? -14.827 10.526 11.398 1.00 95.25 94 PRO A CA 1
ATOM 769 C C . PRO A 1 94 ? -15.268 9.151 11.898 1.00 95.25 94 PRO A C 1
ATOM 771 O O . PRO A 1 94 ? -16.424 8.772 11.740 1.00 95.25 94 PRO A O 1
ATOM 774 N N . GLY A 1 95 ? -14.337 8.425 12.506 1.00 96.38 95 GLY A N 1
ATOM 775 C CA . GLY A 1 95 ? -14.557 7.087 13.051 1.00 96.38 95 GLY A CA 1
ATOM 776 C C . GLY A 1 95 ? -13.652 6.828 14.248 1.00 96.38 95 GLY A C 1
ATOM 777 O O . GLY A 1 95 ? -12.855 7.701 14.630 1.00 96.38 95 GLY A O 1
ATOM 778 N N . LYS A 1 96 ? -13.793 5.657 14.869 1.00 98.12 96 LYS A N 1
ATOM 779 C CA . LYS A 1 96 ? -13.050 5.295 16.079 1.00 98.12 96 LYS A CA 1
ATOM 780 C C . LYS A 1 96 ? -11.924 4.318 15.769 1.00 98.12 96 LYS A C 1
ATOM 782 O O . LYS A 1 96 ? -12.046 3.453 14.907 1.00 98.12 96 LYS A O 1
ATOM 787 N N . PHE A 1 97 ? -10.847 4.423 16.541 1.00 98.19 97 PHE A N 1
ATOM 788 C CA . PHE A 1 97 ? -9.902 3.326 16.692 1.00 98.19 97 PHE A CA 1
ATOM 789 C C . PHE A 1 97 ? -10.417 2.364 17.754 1.00 98.19 97 PHE A C 1
ATOM 791 O O . PHE A 1 97 ? -10.607 2.773 18.903 1.00 98.19 97 PHE A O 1
ATOM 798 N N . ILE A 1 98 ? -10.619 1.108 17.372 1.00 98.06 98 ILE A N 1
ATOM 799 C CA . ILE A 1 98 ? -11.126 0.054 18.253 1.00 98.06 98 ILE A CA 1
ATOM 800 C C . ILE A 1 98 ? -10.034 -0.999 18.432 1.00 98.06 98 ILE A C 1
ATOM 802 O O . ILE A 1 98 ? -9.488 -1.512 17.457 1.00 98.06 98 ILE A O 1
ATOM 806 N N . SER A 1 99 ? -9.693 -1.300 19.678 1.00 97.69 99 SER A N 1
ATOM 807 C CA . SER A 1 99 ? -8.789 -2.396 20.025 1.00 97.69 99 SER A CA 1
ATOM 808 C C . SER A 1 99 ? -9.440 -3.742 19.710 1.00 97.69 99 SER A C 1
ATOM 810 O O . SER A 1 99 ? -10.576 -3.976 20.114 1.00 97.69 99 SER A O 1
ATOM 812 N N . ILE A 1 100 ? -8.729 -4.638 19.022 1.00 97.38 100 ILE A N 1
ATOM 813 C CA . ILE A 1 100 ? -9.229 -6.005 18.792 1.00 97.38 100 ILE A CA 1
ATOM 814 C C . ILE A 1 100 ? -9.104 -6.919 20.017 1.00 97.38 100 ILE A C 1
ATOM 816 O O . ILE A 1 100 ? -9.726 -7.975 20.037 1.00 97.38 100 ILE A O 1
ATOM 820 N N . GLU A 1 101 ? -8.325 -6.520 21.025 1.00 96.12 101 GLU A N 1
ATOM 821 C CA . GLU A 1 101 ? -8.091 -7.327 22.230 1.00 96.12 101 GLU A CA 1
ATOM 822 C C . GLU A 1 101 ? -9.291 -7.284 23.183 1.00 96.12 101 GLU A C 1
ATOM 824 O O . GLU A 1 101 ? -9.672 -8.287 23.778 1.00 96.12 101 GLU A O 1
ATOM 829 N N . ASP A 1 102 ? -9.896 -6.106 23.331 1.00 96.31 102 ASP A N 1
ATOM 830 C CA . ASP A 1 102 ? -10.896 -5.814 24.363 1.00 96.31 102 ASP A CA 1
ATOM 831 C C . ASP A 1 102 ? -12.072 -4.962 23.850 1.00 96.31 102 ASP A C 1
ATOM 833 O O . ASP A 1 102 ? -12.918 -4.535 24.634 1.00 96.31 102 ASP A O 1
ATOM 837 N N . ASN A 1 103 ? -12.145 -4.693 22.539 1.00 96.94 103 ASN A N 1
ATOM 838 C CA . ASN A 1 103 ? -13.128 -3.798 21.910 1.00 96.94 103 ASN A CA 1
ATOM 839 C C . ASN A 1 103 ? -13.141 -2.366 22.477 1.00 96.94 103 ASN A C 1
ATOM 841 O O . ASN A 1 103 ? -14.094 -1.608 22.262 1.00 96.94 103 ASN A O 1
ATOM 845 N N . ARG A 1 104 ? -12.082 -1.949 23.182 1.00 97.06 104 ARG A N 1
ATOM 846 C CA . ARG A 1 104 ? -12.001 -0.605 23.750 1.00 97.06 104 ARG A CA 1
ATOM 847 C C . ARG A 1 104 ? -11.767 0.439 22.663 1.00 97.06 104 ARG A C 1
ATOM 849 O O . ARG A 1 104 ? -10.945 0.267 21.764 1.00 97.06 104 ARG A O 1
ATOM 856 N N . VAL A 1 105 ? -12.437 1.582 22.800 1.00 97.56 105 VAL A N 1
ATOM 857 C CA . VAL A 1 105 ? -12.160 2.769 21.983 1.00 97.56 105 VAL A CA 1
ATOM 858 C C . VAL A 1 105 ? -10.860 3.414 22.460 1.00 97.56 105 VAL A C 1
ATOM 860 O O . VAL A 1 105 ? -10.770 3.878 23.597 1.00 97.56 105 VAL A O 1
ATOM 863 N N . LEU A 1 106 ? -9.861 3.457 21.581 1.00 96.75 106 LEU A N 1
ATOM 864 C CA . LEU A 1 106 ? -8.537 4.018 21.869 1.00 96.75 106 LEU A CA 1
ATOM 865 C C . LEU A 1 106 ? -8.388 5.472 21.401 1.00 96.75 106 LEU A C 1
ATOM 867 O O . LEU A 1 106 ? -7.490 6.178 21.850 1.00 96.75 106 LEU A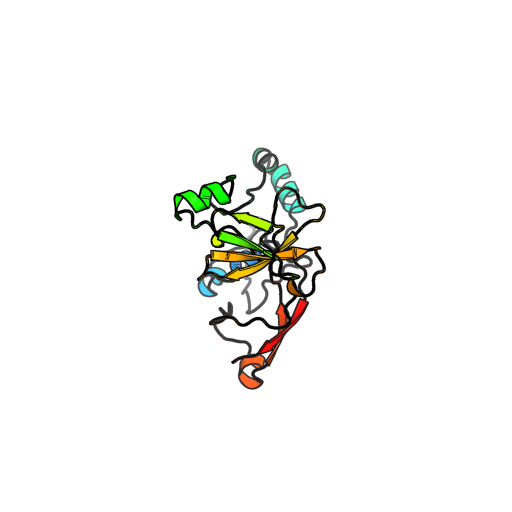 O 1
ATOM 871 N N . GLY A 1 107 ? -9.255 5.930 20.498 1.00 96.19 107 GLY A N 1
ATOM 872 C CA . GLY A 1 107 ? -9.238 7.294 19.979 1.00 96.19 107 GLY A CA 1
ATOM 873 C C . GLY A 1 107 ? -10.129 7.459 18.753 1.00 96.19 107 GLY A C 1
ATOM 874 O O . GLY A 1 107 ? -10.912 6.572 18.415 1.00 96.19 107 GLY A O 1
ATOM 875 N N . THR A 1 108 ? -9.988 8.591 18.066 1.00 96.56 108 THR A N 1
ATOM 876 C CA . THR A 1 108 ? -10.761 8.933 16.863 1.00 96.56 108 THR A CA 1
ATOM 877 C C . THR A 1 108 ? -9.856 9.305 15.695 1.00 96.56 108 THR A C 1
ATOM 879 O O . THR A 1 108 ? -8.716 9.731 15.886 1.00 96.56 108 THR A O 1
ATOM 882 N N . HIS A 1 109 ? -10.385 9.213 14.479 1.00 95.69 109 HIS A N 1
ATOM 883 C CA . HIS A 1 109 ? -9.706 9.625 13.254 1.00 95.69 109 HIS A CA 1
ATOM 884 C C . HIS A 1 109 ? -10.639 10.350 12.283 1.00 95.69 109 HIS A C 1
ATOM 886 O O . HIS A 1 109 ? -11.850 10.352 12.464 1.00 95.69 109 HIS A O 1
ATOM 892 N N . LYS A 1 110 ? -10.081 10.921 11.205 1.00 95.25 110 LYS A N 1
ATOM 893 C CA . LYS A 1 110 ? -10.833 11.690 10.192 1.00 95.25 110 LYS A CA 1
ATOM 894 C C . LYS A 1 110 ? -11.458 10.852 9.069 1.00 95.25 110 LYS A C 1
ATOM 896 O O . LYS A 1 110 ? -12.282 11.367 8.321 1.00 95.25 110 LYS A O 1
ATOM 901 N N . GLY A 1 111 ? -11.062 9.588 8.923 1.00 95.19 111 GLY A N 1
ATOM 902 C CA . GLY A 1 111 ? -11.618 8.689 7.907 1.00 95.19 111 GLY A CA 1
ATOM 903 C C . GLY A 1 111 ? -10.864 7.376 7.795 1.00 95.19 111 GLY A C 1
ATOM 904 O O . GLY A 1 111 ? -9.640 7.384 7.726 1.00 95.19 111 GLY A O 1
ATOM 905 N N . TRP A 1 112 ? -11.579 6.252 7.728 1.00 95.25 112 TRP A N 1
ATOM 906 C CA . TRP A 1 112 ? -10.975 4.919 7.593 1.00 95.25 112 TRP A CA 1
ATOM 907 C C . TRP A 1 112 ? -10.145 4.772 6.303 1.00 95.25 112 TRP A C 1
ATOM 909 O O . TRP A 1 112 ? -9.152 4.045 6.266 1.00 95.25 112 TRP A O 1
ATOM 919 N N . PHE A 1 113 ? -10.507 5.506 5.247 1.00 94.06 113 PHE A N 1
ATOM 920 C CA . PHE A 1 113 ? -9.801 5.531 3.961 1.00 94.06 113 PHE A CA 1
ATOM 921 C C . PHE A 1 113 ? -8.399 6.160 4.036 1.00 94.06 113 PHE A C 1
ATOM 923 O O . PHE A 1 113 ? -7.605 5.981 3.115 1.00 94.06 113 PHE A O 1
ATOM 930 N N . LEU A 1 114 ? -8.064 6.857 5.127 1.00 94.75 114 LEU A N 1
ATOM 931 C CA . LEU A 1 114 ? -6.729 7.419 5.365 1.00 94.75 114 LEU A CA 1
ATOM 932 C C . LEU A 1 114 ? -5.721 6.377 5.872 1.00 94.75 114 LEU A C 1
ATOM 934 O O . LEU A 1 114 ? -4.534 6.678 5.998 1.00 94.75 114 LEU A O 1
ATOM 938 N N . TYR A 1 115 ? -6.187 5.163 6.172 1.00 95.25 115 TYR A N 1
ATOM 939 C CA . TYR A 1 115 ? -5.390 4.125 6.809 1.00 95.25 115 TYR A CA 1
ATOM 940 C C . TYR A 1 115 ? -5.214 2.899 5.916 1.00 95.25 115 TYR A C 1
ATOM 942 O O . TYR A 1 115 ? -6.129 2.442 5.220 1.00 95.25 115 TYR A O 1
ATOM 950 N N . THR A 1 116 ? -4.016 2.327 5.974 1.00 94.00 116 THR A N 1
ATOM 951 C CA . THR A 1 116 ? -3.643 1.085 5.286 1.00 94.00 116 THR A CA 1
ATOM 952 C C . THR A 1 116 ? -3.431 -0.031 6.305 1.00 94.00 116 THR A C 1
ATOM 954 O O . THR A 1 116 ? -2.928 0.220 7.396 1.00 94.00 116 THR A O 1
ATOM 957 N N . LEU A 1 117 ? -3.787 -1.270 5.963 1.00 94.56 117 LEU A N 1
ATOM 958 C CA . LEU A 1 117 ? -3.512 -2.425 6.825 1.00 94.56 117 LEU A CA 1
ATOM 959 C C . LEU A 1 117 ? -2.000 -2.543 7.102 1.00 94.56 117 LEU A C 1
ATOM 961 O O . LEU A 1 117 ? -1.172 -2.334 6.211 1.00 94.56 117 LEU A O 1
ATOM 965 N N . GLY A 1 118 ? -1.638 -2.829 8.350 1.00 93.81 118 GLY A N 1
ATOM 966 C CA . GLY A 1 118 ? -0.264 -2.853 8.853 1.00 93.81 118 GLY A CA 1
ATOM 967 C C . GLY A 1 118 ? 0.374 -1.477 9.076 1.00 93.81 118 GLY A C 1
ATOM 968 O O . GLY A 1 118 ? 1.539 -1.399 9.467 1.00 93.81 118 GLY A O 1
ATOM 969 N N . GLN A 1 119 ? -0.343 -0.376 8.837 1.00 95.06 119 GLN A N 1
ATOM 970 C CA . GLN A 1 119 ? 0.135 0.962 9.178 1.00 95.06 119 GLN A CA 1
ATOM 971 C C . GLN A 1 119 ? 0.111 1.159 10.696 1.00 95.06 119 GLN A C 1
ATOM 973 O O . GLN A 1 119 ? -0.875 0.835 11.352 1.00 95.06 119 GLN A O 1
ATOM 978 N N . ARG A 1 120 ? 1.162 1.772 11.253 1.00 95.38 120 ARG A N 1
ATOM 979 C CA . ARG A 1 120 ? 1.149 2.232 12.647 1.00 95.38 120 ARG A CA 1
ATOM 980 C C . ARG A 1 120 ? 0.080 3.314 12.831 1.00 95.38 120 ARG A C 1
ATOM 982 O O . ARG A 1 120 ? 0.186 4.394 12.241 1.00 95.38 120 ARG A O 1
ATOM 989 N N . ALA A 1 121 ? -0.905 3.049 13.680 1.00 94.38 121 ALA A N 1
ATOM 990 C CA . ALA A 1 121 ? -1.889 4.023 14.125 1.00 94.38 121 ALA A CA 1
ATOM 991 C C . ALA A 1 121 ? -1.238 4.925 15.185 1.00 94.38 121 ALA A C 1
ATOM 993 O O . ALA A 1 121 ? -0.883 4.489 16.280 1.00 94.38 121 ALA A O 1
ATOM 994 N N . ARG A 1 122 ? -1.012 6.198 14.845 1.00 91.19 122 ARG A N 1
ATOM 995 C CA . ARG A 1 122 ? -0.411 7.183 15.759 1.00 91.19 122 ARG A CA 1
ATOM 996 C C . ARG A 1 122 ? -1.479 7.747 16.697 1.00 91.19 122 ARG A C 1
ATOM 998 O O . ARG A 1 122 ? -1.924 8.875 16.521 1.00 91.19 122 ARG A O 1
ATOM 1005 N N . ILE A 1 123 ? -1.900 6.931 17.655 1.00 93.06 123 ILE A N 1
ATOM 1006 C CA . ILE A 1 123 ? -2.892 7.290 18.672 1.00 93.06 123 ILE A CA 1
ATOM 1007 C C . ILE A 1 123 ? -2.151 7.891 19.875 1.00 93.06 123 ILE A C 1
ATOM 1009 O O . ILE A 1 123 ? -1.191 7.302 20.373 1.00 93.06 123 ILE A O 1
ATOM 1013 N N . GLY A 1 124 ? -2.552 9.088 20.307 1.00 91.38 124 GLY A N 1
ATOM 1014 C CA . GLY A 1 124 ? -1.936 9.767 21.450 1.00 91.38 124 GLY A CA 1
ATOM 1015 C C . GLY A 1 124 ? -2.229 9.057 22.776 1.00 91.38 124 GLY A C 1
ATOM 1016 O O . GLY A 1 124 ? -3.292 8.471 22.943 1.00 91.38 124 GLY A O 1
ATOM 1017 N N . GLY A 1 125 ? -1.291 9.115 23.725 1.00 89.88 125 GLY A N 1
ATOM 1018 C CA . GLY A 1 125 ? -1.483 8.589 25.085 1.00 89.88 125 GLY A CA 1
ATOM 1019 C C . GLY A 1 125 ? -1.267 7.080 25.260 1.00 89.88 125 GLY A C 1
ATOM 1020 O O . GLY A 1 125 ? -1.318 6.594 26.387 1.00 89.88 125 GLY A O 1
ATOM 1021 N N . LEU A 1 126 ? -0.982 6.335 24.188 1.00 91.12 126 LEU A N 1
ATOM 1022 C CA . LEU A 1 126 ? -0.661 4.908 24.271 1.00 91.12 126 LEU A CA 1
ATOM 1023 C C . LEU A 1 126 ? 0.842 4.694 24.493 1.00 91.12 126 LEU A C 1
ATOM 1025 O O . LEU A 1 126 ? 1.672 5.336 23.850 1.00 91.12 126 LEU A O 1
ATOM 1029 N N . ARG A 1 127 ? 1.189 3.779 25.408 1.00 88.19 127 ARG A N 1
ATOM 1030 C CA . ARG A 1 127 ? 2.588 3.454 25.750 1.00 88.19 127 ARG A CA 1
ATOM 1031 C C . ARG A 1 127 ? 3.301 2.689 24.640 1.00 88.19 127 ARG A C 1
ATOM 1033 O O . ARG A 1 127 ? 4.482 2.912 24.395 1.00 88.19 127 ARG A O 1
ATOM 1040 N N . GLU A 1 128 ? 2.583 1.797 23.974 1.00 91.81 128 GLU A N 1
ATOM 1041 C CA . GLU A 1 128 ? 3.114 0.935 22.924 1.00 91.81 128 GLU A CA 1
ATOM 1042 C C . GLU A 1 128 ? 2.546 1.309 21.546 1.00 91.81 128 GLU A C 1
ATOM 1044 O O . GLU A 1 128 ? 1.510 1.975 21.457 1.00 91.81 128 GLU A O 1
ATOM 1049 N N . PRO A 1 129 ? 3.225 0.948 20.444 1.00 94.75 129 PRO A N 1
ATOM 1050 C CA . PRO A 1 129 ? 2.710 1.192 19.108 1.00 94.75 129 PRO A CA 1
ATOM 1051 C C . PRO A 1 129 ? 1.555 0.243 18.766 1.00 94.75 129 PRO A C 1
ATOM 1053 O O . PRO A 1 129 ? 1.654 -0.968 18.951 1.00 94.75 129 PRO A O 1
ATOM 1056 N N . TRP A 1 130 ? 0.504 0.810 18.178 1.00 97.38 130 TRP A N 1
ATOM 1057 C CA . TRP A 1 130 ? -0.647 0.078 17.657 1.00 97.38 130 TRP A CA 1
ATOM 1058 C C . TRP A 1 130 ? -0.667 0.112 16.132 1.00 97.38 130 TRP A C 1
ATOM 1060 O O . TRP A 1 130 ? -0.208 1.080 15.514 1.00 97.38 130 TRP A O 1
ATOM 1070 N N . TYR A 1 131 ? -1.202 -0.938 15.521 1.00 97.88 131 TYR A N 1
ATOM 1071 C CA . TYR A 1 131 ? -1.187 -1.152 14.077 1.00 97.88 131 TYR A CA 1
ATOM 1072 C C . TYR A 1 131 ? -2.580 -1.473 13.564 1.00 97.88 131 TYR A C 1
ATOM 1074 O O . TYR A 1 131 ? -3.329 -2.205 14.199 1.00 97.88 131 TYR A O 1
ATOM 1082 N N . VAL A 1 132 ? -2.920 -0.924 12.401 1.00 97.94 132 VAL A N 1
ATOM 1083 C CA . VAL A 1 132 ? -4.210 -1.142 11.742 1.00 97.94 132 VAL A CA 1
ATOM 1084 C C . VAL A 1 132 ? -4.288 -2.577 11.231 1.00 97.94 132 VAL A C 1
ATOM 1086 O O . VAL A 1 132 ? -3.483 -2.968 10.388 1.00 97.94 132 VAL A O 1
ATOM 1089 N N . VAL A 1 133 ? -5.265 -3.344 11.702 1.00 97.50 133 VAL A N 1
ATOM 1090 C CA . VAL A 1 133 ? -5.461 -4.757 11.321 1.00 97.50 133 VAL A CA 1
ATOM 1091 C C . VAL A 1 133 ? -6.695 -4.964 10.455 1.00 97.50 133 VAL A C 1
ATOM 1093 O O . VAL A 1 133 ? -6.710 -5.860 9.614 1.00 97.50 133 VAL A O 1
ATOM 1096 N N . GLU A 1 134 ? -7.702 -4.106 10.604 1.00 96.69 134 GLU A N 1
ATOM 1097 C CA 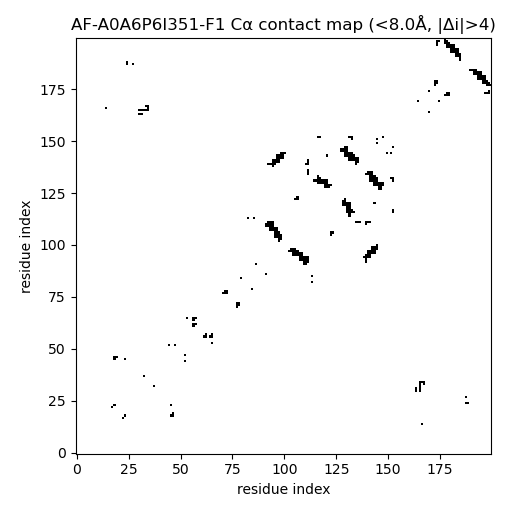. GLU A 1 134 ? -8.958 -4.199 9.865 1.00 96.69 134 GLU A CA 1
ATOM 1098 C C . GLU A 1 134 ? -9.646 -2.830 9.774 1.00 96.69 134 GLU A C 1
ATOM 1100 O O . GLU A 1 134 ? -9.344 -1.904 10.531 1.00 96.69 134 GLU A O 1
ATOM 1105 N N . LYS A 1 135 ? -10.532 -2.671 8.787 1.00 96.81 135 LYS A N 1
ATOM 1106 C CA . LYS A 1 135 ? -11.287 -1.440 8.537 1.00 96.81 135 LYS A CA 1
ATOM 1107 C C . LYS A 1 135 ? -12.731 -1.800 8.229 1.00 96.81 135 LYS A C 1
ATOM 1109 O O . LYS A 1 135 ? -12.971 -2.555 7.288 1.00 96.81 135 LYS A O 1
ATOM 1114 N N . ASP A 1 136 ? -13.665 -1.210 8.958 1.00 95.50 136 ASP A N 1
ATOM 1115 C CA . ASP A 1 136 ? -15.091 -1.329 8.676 1.00 95.50 136 ASP A CA 1
ATOM 1116 C C . ASP A 1 136 ? -15.540 -0.104 7.874 1.00 95.50 136 ASP A C 1
ATOM 1118 O O . ASP A 1 136 ? -15.707 0.993 8.406 1.00 95.50 136 ASP A O 1
ATOM 1122 N N . GLY A 1 137 ? -15.727 -0.284 6.566 1.00 90.06 137 GLY A N 1
ATOM 1123 C CA . GLY A 1 137 ? -16.192 0.790 5.688 1.00 90.06 137 GLY A CA 1
ATOM 1124 C C . GLY A 1 137 ? -17.648 1.212 5.927 1.00 90.06 137 GLY A C 1
ATOM 1125 O O . GLY A 1 137 ? -18.019 2.312 5.516 1.00 90.06 137 GLY A O 1
ATOM 1126 N N . THR A 1 138 ? -18.449 0.370 6.589 1.00 92.69 138 THR A N 1
ATOM 1127 C CA . THR A 1 138 ? -19.873 0.609 6.873 1.00 92.69 138 THR A CA 1
ATOM 1128 C C . THR A 1 138 ? -20.032 1.475 8.114 1.00 92.69 138 THR A C 1
ATOM 1130 O O . THR A 1 138 ? -20.696 2.508 8.059 1.00 92.69 138 THR A O 1
ATOM 1133 N N . LYS A 1 139 ? -19.390 1.087 9.224 1.00 93.38 139 LYS A N 1
ATOM 1134 C CA . LYS A 1 139 ? -19.399 1.870 10.475 1.00 93.38 139 LYS A CA 1
ATOM 1135 C C . LYS A 1 139 ? -18.411 3.033 10.447 1.00 93.38 139 LYS A C 1
ATOM 1137 O O . LYS A 1 139 ? -18.603 4.027 11.137 1.00 93.38 139 LYS A O 1
ATOM 1142 N N . GLY A 1 140 ? -17.371 2.915 9.628 1.00 95.06 140 GLY A N 1
ATOM 1143 C CA . GLY A 1 140 ? -16.285 3.878 9.530 1.00 95.06 140 GLY A CA 1
ATOM 1144 C C . GLY A 1 140 ? -15.175 3.676 10.560 1.00 95.06 140 GLY A C 1
ATOM 1145 O O . GLY A 1 140 ? -14.300 4.534 10.645 1.00 95.06 140 GLY A O 1
ATOM 1146 N N . ASP A 1 141 ? -15.189 2.573 11.309 1.00 97.56 141 ASP A N 1
ATOM 1147 C CA . ASP A 1 141 ? -14.218 2.281 12.362 1.00 97.56 141 ASP A CA 1
ATOM 1148 C C . ASP A 1 141 ? -12.952 1.601 11.822 1.00 97.56 141 ASP A C 1
ATOM 1150 O O . ASP A 1 141 ? -12.954 0.894 10.806 1.00 97.56 141 ASP A O 1
ATOM 1154 N N . VAL A 1 142 ? -11.847 1.809 12.533 1.00 98.25 142 VAL A N 1
ATOM 1155 C CA . VAL A 1 142 ? -10.551 1.196 12.243 1.00 98.25 142 VAL A CA 1
ATOM 1156 C C . VAL A 1 142 ? -10.130 0.342 13.429 1.00 98.25 142 VAL A C 1
ATOM 1158 O O . VAL A 1 142 ? -9.910 0.840 14.533 1.00 98.25 142 VAL A O 1
ATOM 1161 N N . PHE A 1 143 ? -9.967 -0.951 13.185 1.00 98.25 143 PHE A N 1
ATOM 1162 C CA . PHE A 1 143 ? -9.532 -1.900 14.195 1.00 98.25 143 PHE A CA 1
ATOM 1163 C C . PHE A 1 143 ? -8.009 -1.945 14.261 1.00 98.25 143 PHE A C 1
ATOM 1165 O O . PHE A 1 143 ? -7.321 -1.977 13.231 1.00 98.25 143 PHE A O 1
ATOM 1172 N N . VAL A 1 144 ? -7.478 -1.941 15.480 1.00 98.31 144 VAL A N 1
ATOM 1173 C CA . VAL A 1 144 ? -6.043 -1.880 15.752 1.00 98.31 144 VAL A CA 1
ATOM 1174 C C . VAL A 1 144 ? -5.615 -2.944 16.757 1.00 98.31 144 VAL A C 1
ATOM 1176 O O . VAL A 1 144 ? -6.383 -3.314 17.640 1.00 98.31 144 VAL A O 1
ATOM 1179 N N . ALA A 1 145 ? -4.369 -3.400 16.632 1.00 97.56 145 ALA A N 1
ATOM 1180 C CA . ALA A 1 145 ? -3.737 -4.355 17.538 1.00 97.56 145 ALA A CA 1
ATOM 1181 C C . ALA A 1 145 ? -2.369 -3.844 18.030 1.00 97.56 145 ALA A C 1
ATOM 1183 O O . ALA A 1 145 ? -1.724 -3.067 17.310 1.00 97.56 145 ALA A O 1
ATOM 1184 N N . PRO A 1 146 ? -1.912 -4.250 19.226 1.00 96.00 146 PRO A N 1
ATOM 1185 C CA . PRO A 1 146 ? -0.602 -3.870 19.741 1.00 96.00 146 PRO A CA 1
ATOM 1186 C C . PRO A 1 146 ? 0.524 -4.656 19.049 1.00 96.00 146 PRO A C 1
ATOM 1188 O O . PRO A 1 146 ? 0.331 -5.799 18.640 1.00 96.00 146 PRO A O 1
ATOM 1191 N N . ARG A 1 147 ? 1.729 -4.070 18.996 1.00 93.19 147 ARG A N 1
ATOM 1192 C CA . ARG A 1 147 ? 2.976 -4.679 18.470 1.00 93.19 147 ARG A CA 1
ATOM 1193 C C . ARG A 1 147 ? 2.967 -5.002 16.965 1.00 93.19 147 ARG A C 1
ATOM 1195 O O . ARG A 1 147 ? 1.940 -5.033 16.297 1.00 93.19 147 ARG A O 1
ATOM 1202 N N . THR A 1 148 ? 4.157 -5.202 16.396 1.00 92.31 148 THR A N 1
ATOM 1203 C CA . THR A 1 148 ? 4.340 -5.464 14.953 1.00 92.31 148 THR A CA 1
ATOM 1204 C C . THR A 1 148 ? 4.133 -6.921 14.553 1.00 92.31 148 THR A C 1
ATOM 1206 O O . THR A 1 148 ? 3.942 -7.198 13.374 1.00 92.31 148 THR A O 1
ATOM 1209 N N . ASP A 1 149 ? 4.228 -7.839 15.510 1.00 93.00 149 ASP A N 1
ATOM 1210 C CA . ASP A 1 149 ? 4.170 -9.295 15.347 1.00 93.00 149 ASP A CA 1
ATOM 1211 C C . ASP A 1 149 ? 2.798 -9.875 15.723 1.00 93.00 149 ASP A C 1
ATOM 1213 O O . ASP A 1 149 ? 2.641 -11.084 15.882 1.00 93.00 149 ASP A O 1
ATOM 1217 N N . HIS A 1 150 ? 1.788 -9.013 15.851 1.00 96.31 150 HIS A N 1
ATOM 1218 C CA . HIS A 1 150 ? 0.444 -9.425 16.217 1.00 96.31 150 HIS A CA 1
ATOM 1219 C C . HIS A 1 150 ? -0.145 -10.420 15.201 1.00 96.31 150 HIS A C 1
ATOM 1221 O O . HIS A 1 150 ? -0.194 -10.088 14.014 1.00 96.31 150 HIS A O 1
ATOM 1227 N N . PRO A 1 151 ? -0.689 -11.581 15.622 1.00 95.25 151 PRO A N 1
ATOM 1228 C CA . PRO A 1 151 ? -1.263 -12.580 14.713 1.00 95.25 151 PRO A CA 1
ATOM 1229 C C . PRO A 1 151 ? -2.304 -12.012 13.736 1.00 95.25 151 PRO A C 1
ATOM 1231 O O . PRO A 1 151 ? -2.328 -12.376 12.565 1.00 95.25 151 PRO A O 1
ATOM 1234 N N . ALA A 1 152 ? -3.108 -11.043 14.185 1.00 95.06 152 ALA A N 1
ATOM 1235 C CA . ALA A 1 152 ? -4.124 -10.380 13.359 1.00 95.06 152 ALA A CA 1
ATOM 1236 C C . ALA A 1 152 ? -3.571 -9.579 12.158 1.00 95.06 152 ALA A C 1
ATOM 1238 O O . ALA A 1 152 ? -4.332 -9.241 11.247 1.00 95.06 152 ALA A O 1
ATOM 1239 N N . LEU A 1 153 ? -2.266 -9.274 12.132 1.00 93.69 153 LEU A N 1
ATOM 1240 C CA . LEU A 1 153 ? -1.594 -8.630 10.996 1.00 93.69 153 LEU A CA 1
ATOM 1241 C C . LEU A 1 153 ? -1.259 -9.614 9.865 1.00 93.69 153 LEU A C 1
ATOM 1243 O O . LEU A 1 153 ? -0.926 -9.177 8.759 1.00 93.69 153 LEU A O 1
ATOM 1247 N N . TYR A 1 154 ? -1.339 -10.920 10.122 1.00 91.62 154 TYR A N 1
ATOM 1248 C CA . TYR A 1 154 ? -0.999 -11.968 9.168 1.00 91.62 154 TYR A CA 1
ATOM 1249 C C . TYR A 1 154 ? -2.256 -12.581 8.552 1.00 91.62 154 TYR A C 1
ATOM 1251 O O . TYR A 1 154 ? -3.325 -12.627 9.162 1.00 91.62 154 TYR A O 1
ATOM 1259 N N . ARG A 1 155 ? -2.129 -13.025 7.300 1.00 89.12 155 ARG A N 1
ATOM 1260 C CA . ARG A 1 155 ? -3.176 -13.720 6.546 1.00 89.12 155 ARG A CA 1
ATOM 1261 C C . ARG A 1 155 ? -2.532 -14.789 5.677 1.00 89.12 155 ARG A C 1
ATOM 1263 O O . ARG A 1 155 ? -1.525 -14.519 5.022 1.00 89.12 155 ARG A O 1
ATOM 1270 N N . ASP A 1 156 ? -3.179 -15.945 5.614 1.00 88.50 156 ASP A N 1
ATOM 1271 C CA . ASP A 1 156 ? -2.704 -17.086 4.822 1.00 88.50 156 ASP A CA 1
ATOM 1272 C C . ASP A 1 156 ? -3.354 -17.158 3.438 1.00 88.50 156 ASP A C 1
ATOM 1274 O O . ASP A 1 156 ? -2.838 -17.810 2.532 1.00 88.50 156 ASP A O 1
ATOM 1278 N N . LEU A 1 157 ? -4.472 -16.449 3.251 1.00 90.12 157 LEU A N 1
ATOM 1279 C CA . LEU A 1 157 ? -5.249 -16.453 2.020 1.00 90.12 157 LEU A CA 1
ATOM 1280 C C . LEU A 1 157 ? -5.503 -15.030 1.522 1.00 90.12 157 LEU A C 1
ATOM 1282 O O . LEU A 1 157 ? -5.958 -14.159 2.265 1.00 90.12 157 LEU A O 1
ATOM 1286 N N . LEU A 1 158 ? -5.281 -14.832 0.225 1.00 90.00 158 LEU A N 1
ATOM 1287 C CA . LEU A 1 158 ? -5.703 -13.652 -0.516 1.00 90.00 158 LEU A CA 1
ATOM 1288 C C . LEU A 1 158 ? -6.607 -14.098 -1.662 1.00 90.00 158 LEU A C 1
ATOM 1290 O O . LEU A 1 158 ? -6.289 -15.036 -2.389 1.00 90.00 158 LEU A O 1
ATOM 1294 N N . ARG A 1 159 ? -7.713 -13.384 -1.851 1.00 91.00 159 ARG A N 1
ATOM 1295 C CA . ARG A 1 159 ? -8.546 -13.487 -3.049 1.00 91.00 159 ARG A CA 1
ATOM 1296 C C . ARG A 1 159 ? -8.401 -12.204 -3.848 1.00 91.00 159 ARG A C 1
ATOM 1298 O O . ARG A 1 159 ? -8.353 -11.119 -3.276 1.00 91.00 159 ARG A O 1
ATOM 1305 N N . THR A 1 160 ? -8.326 -12.340 -5.161 1.00 89.88 160 THR A N 1
ATOM 1306 C CA . THR A 1 160 ? -8.228 -11.217 -6.091 1.00 89.88 160 THR A CA 1
ATOM 1307 C C . THR A 1 160 ? -9.317 -11.331 -7.148 1.00 89.88 160 THR A C 1
ATOM 1309 O O . THR A 1 160 ? -9.879 -12.406 -7.366 1.00 89.88 160 THR A O 1
ATOM 1312 N N . SER A 1 161 ? -9.632 -10.208 -7.786 1.00 89.44 161 SER A N 1
ATOM 1313 C CA . SER A 1 161 ? -10.444 -10.176 -8.997 1.00 89.44 161 SER A CA 1
ATOM 1314 C C . SER A 1 161 ? -9.687 -10.814 -10.173 1.00 89.44 161 SER A C 1
ATOM 1316 O O . SER A 1 161 ? -8.694 -11.520 -10.002 1.00 89.44 161 SER A O 1
ATOM 1318 N N . ARG A 1 162 ? -10.134 -10.556 -11.407 1.00 87.88 162 ARG A N 1
ATOM 1319 C CA . ARG A 1 162 ? -9.432 -11.024 -12.605 1.00 87.88 162 ARG A CA 1
ATOM 1320 C C . ARG A 1 162 ? -7.958 -10.598 -12.570 1.00 87.88 162 ARG A C 1
ATOM 1322 O O . ARG A 1 162 ? -7.656 -9.414 -12.449 1.00 87.88 162 ARG A O 1
ATOM 1329 N N . VAL A 1 163 ? -7.069 -11.579 -12.700 1.00 89.62 163 VAL A N 1
ATOM 1330 C CA . VAL A 1 163 ? -5.621 -11.366 -12.795 1.00 89.62 163 VAL A CA 1
ATOM 1331 C C . VAL A 1 163 ? -5.286 -10.841 -14.188 1.00 89.62 163 VAL A C 1
ATOM 1333 O O . VAL A 1 163 ? -5.755 -11.391 -15.186 1.00 89.62 163 VAL A O 1
ATOM 1336 N N . HIS A 1 164 ? -4.477 -9.785 -14.251 1.00 89.38 164 HIS A N 1
ATOM 1337 C CA . HIS A 1 164 ? -3.872 -9.330 -15.495 1.00 89.38 164 HIS A CA 1
ATOM 1338 C C . HIS A 1 164 ? -2.624 -10.168 -15.788 1.00 89.38 164 HIS A C 1
ATOM 1340 O O . HIS A 1 164 ? -1.711 -10.240 -14.966 1.00 89.38 164 HIS A O 1
ATOM 1346 N N . TRP A 1 165 ? -2.585 -10.795 -16.961 1.00 89.94 165 TRP A N 1
ATOM 1347 C CA . TRP A 1 165 ? -1.428 -11.549 -17.426 1.00 89.94 165 TRP A CA 1
ATOM 1348 C C . TRP A 1 165 ? -0.710 -10.738 -18.494 1.00 89.94 165 TRP A C 1
ATOM 1350 O O . TRP A 1 165 ? -1.273 -10.478 -19.552 1.00 89.94 165 TRP A O 1
ATOM 1360 N N . ILE A 1 166 ? 0.553 -10.385 -18.242 1.00 88.56 166 ILE A N 1
ATOM 1361 C CA . ILE A 1 166 ? 1.388 -9.697 -19.238 1.00 88.56 166 ILE A CA 1
ATOM 1362 C C . ILE A 1 166 ? 1.529 -10.553 -20.501 1.00 88.56 166 ILE A C 1
ATOM 1364 O O . ILE A 1 166 ? 1.585 -10.027 -21.597 1.00 88.56 166 ILE A O 1
ATOM 1368 N N . ALA A 1 167 ? 1.539 -11.881 -20.376 1.00 87.62 167 ALA A N 1
ATOM 1369 C CA . ALA A 1 167 ? 1.560 -12.790 -21.521 1.00 87.62 167 ALA A CA 1
ATOM 1370 C C . ALA A 1 167 ? 0.183 -12.973 -22.194 1.00 87.62 167 ALA A C 1
ATOM 1372 O O . ALA A 1 167 ? 0.036 -13.904 -22.978 1.00 87.62 167 ALA A O 1
ATOM 1373 N N . GLU A 1 168 ? -0.800 -12.121 -21.869 1.00 85.81 168 GLU A N 1
ATOM 1374 C CA . GLU A 1 168 ? -2.216 -12.139 -22.285 1.00 85.81 168 GLU A CA 1
ATOM 1375 C C . GLU A 1 168 ? -3.014 -13.351 -21.781 1.00 85.81 168 GLU A C 1
ATOM 1377 O O . GLU A 1 168 ? -4.172 -13.214 -21.382 1.00 85.81 168 GLU A O 1
ATOM 1382 N N . GLU A 1 169 ? -2.378 -14.515 -21.693 1.00 88.94 169 GLU A N 1
ATOM 1383 C CA . GLU A 1 169 ? -2.969 -15.762 -21.232 1.00 88.94 169 GLU A CA 1
ATOM 1384 C C . GLU A 1 169 ? -2.394 -16.214 -19.878 1.00 88.94 169 GLU A C 1
ATOM 1386 O O . GLU A 1 169 ? -1.215 -15.981 -19.576 1.00 88.94 169 GLU A O 1
ATOM 1391 N N . PRO A 1 170 ? -3.205 -16.890 -19.040 1.00 91.19 170 PRO A N 1
ATOM 1392 C CA . PRO A 1 170 ? -2.705 -17.545 -17.839 1.00 91.19 170 PRO A CA 1
ATOM 1393 C C . PRO A 1 170 ? -1.711 -18.666 -18.187 1.00 91.19 170 PRO A C 1
ATOM 1395 O O . PRO A 1 170 ? -1.867 -19.337 -19.210 1.00 91.19 170 PRO A O 1
ATOM 1398 N N . PRO A 1 171 ? -0.732 -18.960 -17.313 1.00 91.31 171 PRO A N 1
ATOM 1399 C CA . PRO A 1 171 ? 0.183 -20.076 -17.517 1.00 91.31 171 PRO A CA 1
ATOM 1400 C C . PRO A 1 171 ? -0.555 -21.407 -17.693 1.00 91.31 171 PRO A C 1
ATOM 1402 O O . PRO A 1 171 ? -1.488 -21.710 -16.950 1.00 91.31 171 PRO A O 1
ATOM 1405 N N . ALA A 1 172 ? -0.094 -22.240 -18.630 1.00 90.81 172 ALA A N 1
ATOM 1406 C CA . ALA A 1 172 ? -0.745 -23.510 -18.967 1.00 90.81 172 ALA A CA 1
ATOM 1407 C C . ALA A 1 172 ? -0.936 -24.443 -17.754 1.00 90.81 172 ALA A C 1
ATOM 1409 O O . ALA A 1 172 ? -1.958 -25.119 -17.659 1.00 90.81 172 ALA A O 1
ATOM 1410 N N . ALA A 1 173 ? 0.009 -24.441 -16.805 1.00 89.75 173 ALA A N 1
ATOM 1411 C CA . ALA A 1 173 ? -0.113 -25.182 -15.547 1.00 89.75 173 ALA A CA 1
ATOM 1412 C C . ALA A 1 173 ? -1.326 -24.732 -14.724 1.00 89.75 173 ALA A C 1
ATOM 1414 O O . ALA A 1 173 ? -2.134 -25.553 -14.310 1.00 89.75 173 ALA A O 1
ATOM 1415 N N . LEU A 1 174 ? -1.538 -23.420 -14.594 1.00 92.12 174 LEU A N 1
ATOM 1416 C CA . LEU A 1 174 ? -2.701 -22.880 -13.896 1.00 92.12 174 LEU A CA 1
ATOM 1417 C C . LEU A 1 174 ? -4.020 -23.210 -14.616 1.00 92.12 174 LEU A C 1
ATOM 1419 O O . LEU A 1 174 ? -5.055 -23.350 -13.969 1.00 92.12 174 LEU A O 1
ATOM 1423 N N . VAL A 1 175 ? -4.010 -23.320 -15.948 1.00 91.69 175 VAL A N 1
ATOM 1424 C CA . VAL A 1 175 ? -5.204 -23.695 -16.724 1.00 91.69 175 VAL A CA 1
ATOM 1425 C C . VAL A 1 175 ? -5.562 -25.163 -16.526 1.00 91.69 175 VAL A C 1
ATOM 1427 O O . VAL A 1 175 ? -6.723 -25.466 -16.262 1.00 91.69 175 VAL A O 1
ATOM 1430 N N . ARG A 1 176 ? -4.579 -26.056 -16.652 1.00 92.88 176 ARG A N 1
ATOM 1431 C CA . ARG A 1 176 ? -4.776 -27.508 -16.584 1.00 92.88 176 ARG A CA 1
ATOM 1432 C C . ARG A 1 176 ? -5.005 -27.991 -15.154 1.00 92.88 176 ARG A C 1
ATOM 1434 O O . ARG A 1 176 ? -5.965 -28.707 -14.898 1.00 92.88 176 ARG A O 1
ATOM 1441 N N . ASP A 1 177 ? -4.142 -27.569 -14.237 1.00 93.12 177 ASP A N 1
ATOM 144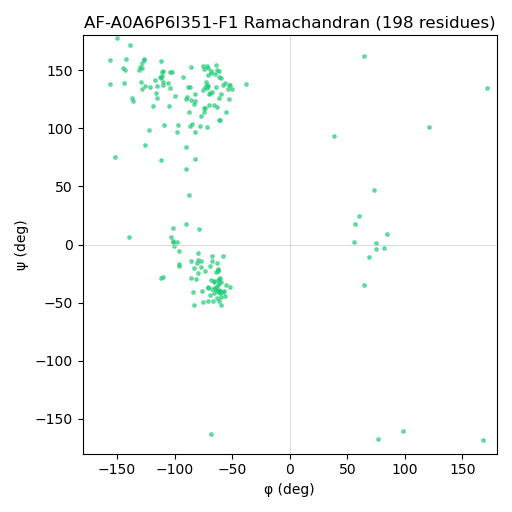2 C CA . ASP A 1 177 ? -4.056 -28.130 -12.886 1.00 93.12 177 ASP A CA 1
ATOM 1443 C C . ASP A 1 177 ? -4.868 -27.298 -11.873 1.00 93.12 177 ASP A C 1
ATOM 1445 O O . ASP A 1 177 ? -4.980 -27.654 -10.702 1.00 93.12 177 ASP A O 1
ATOM 1449 N N . LYS A 1 178 ? -5.429 -26.156 -12.312 1.00 92.06 178 LYS A N 1
ATOM 1450 C CA . LYS A 1 178 ? -6.107 -25.129 -11.492 1.00 92.06 178 LYS A CA 1
ATOM 1451 C C . LYS A 1 178 ? -5.256 -24.554 -10.358 1.00 92.06 178 LYS A C 1
ATOM 1453 O O . LYS A 1 178 ? -5.736 -23.705 -9.610 1.00 92.06 178 LYS A O 1
ATOM 1458 N N . MET A 1 179 ? -4.002 -24.973 -10.238 1.00 92.31 179 MET A N 1
ATOM 1459 C CA . MET A 1 179 ? -3.064 -24.564 -9.206 1.00 92.31 179 MET A CA 1
ATOM 1460 C C . MET A 1 179 ? -1.660 -24.443 -9.787 1.00 92.31 179 MET A C 1
ATOM 1462 O O . MET A 1 179 ? -1.304 -25.130 -10.741 1.00 92.31 179 MET A O 1
ATOM 1466 N N . MET A 1 180 ? -0.864 -23.545 -9.221 1.00 92.94 180 MET A N 1
ATOM 1467 C CA . MET A 1 180 ? 0.509 -23.306 -9.648 1.00 92.94 180 MET A CA 1
ATOM 1468 C C . MET A 1 180 ? 1.311 -22.690 -8.504 1.00 92.94 180 MET A C 1
ATOM 1470 O O . MET A 1 180 ? 0.840 -21.766 -7.841 1.00 92.94 180 MET A O 1
ATOM 1474 N N . GLU A 1 181 ? 2.546 -23.145 -8.311 1.00 92.62 181 GLU A N 1
ATOM 1475 C CA . GLU A 1 181 ? 3.503 -22.429 -7.469 1.00 92.62 181 GLU A CA 1
ATOM 1476 C C . GLU A 1 181 ? 3.975 -21.151 -8.159 1.00 92.62 181 GLU A C 1
ATOM 1478 O O . GLU A 1 181 ? 4.310 -21.132 -9.346 1.00 92.62 181 GLU A O 1
ATOM 1483 N N . CYS A 1 182 ? 4.014 -20.060 -7.407 1.00 89.94 182 CYS A N 1
ATOM 1484 C CA . CYS A 1 182 ? 4.457 -18.773 -7.905 1.00 89.94 182 CYS A CA 1
ATOM 1485 C C . CYS A 1 182 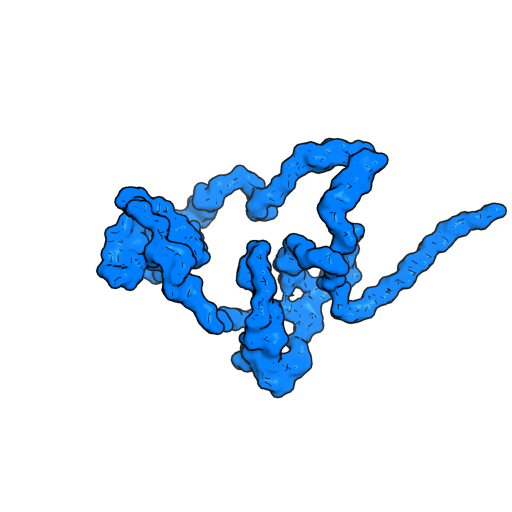? 5.257 -18.021 -6.844 1.00 89.94 182 CYS A C 1
ATOM 1487 O O . CYS A 1 182 ? 5.157 -18.272 -5.642 1.00 89.94 182 CYS A O 1
ATOM 1489 N N . HIS A 1 183 ? 6.049 -17.053 -7.292 1.00 89.94 183 HIS A N 1
ATOM 1490 C CA . HIS A 1 183 ? 6.618 -16.062 -6.395 1.00 89.94 183 HIS A CA 1
ATOM 1491 C C . HIS A 1 183 ? 5.669 -14.877 -6.280 1.00 89.94 183 HIS A C 1
ATOM 1493 O O . HIS A 1 183 ? 5.310 -14.255 -7.278 1.00 89.94 183 HIS A O 1
ATOM 1499 N N . PHE A 1 184 ? 5.309 -14.547 -5.048 1.00 88.06 184 PHE A N 1
ATOM 1500 C CA . PHE A 1 184 ? 4.403 -13.463 -4.717 1.00 88.06 184 PHE A CA 1
ATOM 1501 C C . PHE A 1 184 ? 5.146 -12.339 -3.994 1.00 88.06 184 PHE A C 1
ATOM 1503 O O . PHE A 1 184 ? 6.031 -12.584 -3.172 1.00 88.06 184 PHE A O 1
ATOM 1510 N N . ARG A 1 185 ? 4.769 -11.093 -4.278 1.00 86.81 185 ARG A N 1
ATOM 1511 C CA . ARG A 1 185 ? 5.222 -9.901 -3.556 1.00 86.81 185 ARG A CA 1
ATOM 1512 C C . ARG A 1 185 ? 4.016 -9.010 -3.311 1.00 86.81 185 ARG A C 1
ATOM 1514 O O . ARG A 1 185 ? 3.364 -8.593 -4.256 1.00 86.81 185 ARG A O 1
ATOM 1521 N N . PHE A 1 186 ? 3.758 -8.689 -2.046 1.00 83.69 186 PHE A N 1
ATOM 1522 C CA . PHE A 1 186 ? 2.588 -7.893 -1.671 1.00 83.69 186 PHE A CA 1
ATOM 1523 C C . PHE A 1 186 ? 2.808 -6.380 -1.792 1.00 83.69 186 PHE A C 1
ATOM 1525 O O . PHE A 1 186 ? 1.923 -5.655 -2.229 1.00 83.69 186 PHE A O 1
ATOM 1532 N N . ARG A 1 187 ? 3.987 -5.882 -1.396 1.00 82.38 187 ARG A N 1
ATOM 1533 C CA . ARG A 1 187 ? 4.340 -4.457 -1.491 1.00 82.38 187 ARG A CA 1
ATOM 1534 C C . ARG A 1 187 ? 5.686 -4.274 -2.161 1.00 82.38 187 ARG A C 1
ATOM 1536 O O . ARG A 1 187 ? 6.573 -5.125 -2.058 1.00 82.38 187 ARG A O 1
ATOM 1543 N N . HIS A 1 188 ? 5.844 -3.121 -2.799 1.00 72.81 188 HIS A N 1
ATOM 1544 C CA . HIS A 1 188 ? 7.132 -2.655 -3.288 1.00 72.81 188 HIS A CA 1
ATOM 1545 C C . HIS A 1 188 ? 8.177 -2.737 -2.161 1.00 72.81 188 HIS A C 1
ATOM 1547 O O . HIS A 1 188 ? 7.881 -2.353 -1.034 1.00 72.81 188 HIS A O 1
ATOM 1553 N N . GLN A 1 189 ? 9.363 -3.273 -2.468 1.00 77.12 189 GLN A N 1
ATOM 1554 C CA . GLN A 1 189 ? 10.475 -3.550 -1.535 1.00 77.12 189 GLN A CA 1
ATOM 1555 C C . GLN A 1 189 ? 10.326 -4.766 -0.602 1.00 77.12 189 GLN A C 1
ATOM 1557 O O . GLN A 1 189 ? 11.289 -5.112 0.078 1.00 77.12 189 GLN A O 1
ATOM 1562 N N . MET A 1 190 ? 9.192 -5.477 -0.591 1.00 81.69 190 MET A N 1
ATOM 1563 C CA . MET A 1 190 ? 9.121 -6.761 0.121 1.00 81.69 190 MET A CA 1
ATOM 1564 C C . MET A 1 190 ? 9.850 -7.871 -0.649 1.00 81.69 190 MET A C 1
ATOM 1566 O O . MET A 1 190 ? 9.915 -7.867 -1.885 1.00 81.69 190 MET A O 1
ATOM 1570 N N . ALA A 1 191 ? 10.379 -8.853 0.082 1.00 82.56 191 ALA A N 1
ATOM 1571 C CA . ALA A 1 191 ? 10.947 -10.055 -0.514 1.00 82.56 191 ALA A CA 1
ATOM 1572 C C . ALA A 1 191 ? 9.883 -10.828 -1.313 1.00 82.56 191 ALA A C 1
ATOM 1574 O O . ALA A 1 191 ? 8.695 -10.796 -0.986 1.00 82.56 191 ALA A O 1
ATOM 1575 N N . LEU A 1 192 ? 10.324 -11.511 -2.372 1.00 84.50 192 LEU A N 1
ATOM 1576 C CA . LEU A 1 192 ? 9.487 -12.497 -3.046 1.00 84.50 192 LEU A CA 1
ATOM 1577 C C . LEU A 1 192 ? 9.347 -13.712 -2.139 1.00 84.50 192 LEU A C 1
ATOM 1579 O O . LEU A 1 192 ? 10.331 -14.171 -1.559 1.00 84.50 192 LEU A O 1
ATOM 1583 N N . VAL A 1 193 ? 8.133 -14.233 -2.044 1.00 85.00 193 VAL A N 1
ATOM 1584 C CA . VAL A 1 193 ? 7.823 -15.403 -1.230 1.00 85.00 193 VAL A CA 1
ATOM 1585 C C . VAL A 1 193 ? 7.132 -16.455 -2.090 1.00 85.00 193 VAL A C 1
ATOM 1587 O O . VAL A 1 193 ? 6.265 -16.119 -2.895 1.00 85.00 193 VAL A O 1
ATOM 1590 N N . CYS A 1 194 ? 7.524 -17.723 -1.953 1.00 87.38 194 CYS A N 1
ATOM 1591 C CA . CYS A 1 194 ? 6.872 -18.814 -2.679 1.00 87.38 194 CYS A CA 1
ATOM 1592 C C . CYS A 1 194 ? 5.455 -19.031 -2.131 1.00 87.38 194 CYS A C 1
ATOM 1594 O O . CYS A 1 194 ? 5.260 -19.076 -0.911 1.00 87.38 194 CYS A O 1
ATOM 1596 N N . ARG A 1 195 ? 4.460 -19.087 -3.016 1.00 89.75 195 ARG A N 1
ATOM 1597 C CA . ARG A 1 195 ? 3.036 -19.221 -2.688 1.00 89.75 195 ARG A CA 1
ATOM 1598 C C . ARG A 1 195 ? 2.329 -20.079 -3.726 1.00 89.75 195 ARG A C 1
ATOM 1600 O O . ARG A 1 195 ? 2.700 -20.080 -4.897 1.00 89.75 195 ARG A O 1
ATOM 1607 N N . LEU A 1 196 ? 1.261 -20.739 -3.295 1.00 89.38 196 LEU A N 1
ATOM 1608 C CA . LEU A 1 196 ? 0.350 -21.448 -4.181 1.00 89.38 196 LEU A CA 1
ATOM 1609 C C . LEU A 1 196 ? -0.706 -20.475 -4.718 1.00 89.38 196 LEU A C 1
ATOM 1611 O O . LEU A 1 196 ? -1.407 -19.821 -3.946 1.00 89.38 196 LEU A O 1
ATOM 1615 N N . LEU A 1 197 ? -0.817 -20.378 -6.040 1.00 87.56 197 LEU A N 1
ATOM 1616 C CA . LEU A 1 197 ? -1.893 -19.676 -6.729 1.00 87.56 197 LEU A CA 1
ATOM 1617 C C . LEU A 1 197 ? -2.929 -20.695 -7.193 1.00 87.56 197 LEU A C 1
ATOM 1619 O O . LEU A 1 197 ? -2.582 -21.639 -7.897 1.00 87.56 197 LEU A O 1
ATOM 1623 N N . GLN A 1 198 ? -4.195 -20.468 -6.853 1.00 88.62 198 GLN A N 1
ATOM 1624 C CA . GLN A 1 198 ? -5.319 -21.296 -7.278 1.00 88.62 198 GLN A CA 1
ATOM 1625 C C . GLN A 1 198 ? -6.269 -20.495 -8.171 1.00 88.62 198 GLN A C 1
ATOM 1627 O O . GLN A 1 198 ? -6.602 -19.345 -7.876 1.00 88.62 198 GLN A O 1
ATOM 1632 N N . ARG A 1 199 ? -6.722 -21.114 -9.261 1.00 83.44 199 ARG A N 1
ATOM 1633 C CA . ARG A 1 199 ? -7.777 -20.595 -10.130 1.00 83.44 199 ARG A CA 1
ATOM 1634 C C . ARG A 1 199 ? -9.135 -21.051 -9.589 1.00 83.44 199 ARG A C 1
ATOM 1636 O O . ARG A 1 199 ? -9.408 -22.250 -9.569 1.00 83.44 199 ARG A O 1
ATOM 1643 N N . GLY A 1 200 ? -9.932 -20.081 -9.136 1.00 73.62 200 GLY A N 1
ATOM 1644 C CA . GLY A 1 200 ? -11.339 -20.266 -8.763 1.00 73.62 200 GLY A CA 1
ATOM 1645 C C . GLY A 1 200 ? -12.257 -20.436 -9.963 1.00 73.62 200 GLY A C 1
ATOM 1646 O O . GLY A 1 200 ? -11.849 -20.048 -11.086 1.00 73.62 200 GLY A O 1
#

Solvent-accessible surface area (backbone atoms only — not comparable to full-atom values): 13089 Å² total; per-residue (Å²): 139,84,81,87,82,83,78,86,85,73,84,83,66,87,91,70,95,67,49,75,89,60,89,58,89,58,63,77,77,47,59,85,51,50,48,72,57,53,77,74,55,84,66,94,58,62,79,54,54,70,67,57,51,52,51,54,34,52,77,70,70,40,54,73,62,74,71,52,76,79,93,60,78,58,84,95,71,50,91,64,62,64,66,67,57,51,53,75,79,41,82,78,43,64,25,40,32,28,33,72,90,76,67,44,78,67,48,74,48,58,33,48,88,77,60,54,79,69,36,72,51,90,58,78,95,57,94,66,62,30,22,26,50,48,71,40,84,86,81,21,29,31,31,28,41,63,55,94,81,37,71,72,71,60,78,94,78,85,87,77,75,90,80,77,42,55,78,76,53,78,57,68,55,39,68,75,67,31,38,39,82,41,77,44,63,94,48,92,92,52,70,76,39,84,42,82,47,71,63,128